Protein AF-A0A1G9I6A5-F1 (afdb_monomer_lite)

Secondary structure (DSSP, 8-state):
-----------HHHHHHHHHHHHHHHHHHHHHHHHHHHHHHHHHHHHHH-SSSHHHHIIIIIIIIHHHHHHHHHHHHHHHHHHHHHH---HHHH-TTS-HHHHHHHHHHHHHHHHHHTT--HHHHHHHHHHHHHHHTTTS---HHHHHHHHHHHHHHHHHHHHHHHHHHHTTTTTT--HHHHHHHHHIIIIIHHHHHHHHGGGS---HHHHHHHHHHS--TTHHHHHHHHHHHH---SS-HHHHHHHHHHHHHHHHHHHHHHHHHHHHHHHHHHHHHHTT---

Structure (mmCIF, N/CA/C/O backbone):
data_AF-A0A1G9I6A5-F1
#
_entry.id   AF-A0A1G9I6A5-F1
#
loop_
_atom_site.group_PDB
_atom_site.id
_atom_site.type_symbol
_atom_site.label_atom_id
_atom_site.label_alt_id
_atom_site.label_comp_id
_atom_site.label_asym_id
_atom_site.label_entity_id
_atom_site.label_seq_id
_atom_site.pdbx_PDB_ins_code
_atom_site.Cartn_x
_atom_site.Cartn_y
_atom_site.Cartn_z
_atom_site.occupancy
_atom_site.B_iso_or_equiv
_atom_site.auth_seq_id
_atom_site.auth_comp_id
_atom_site.auth_asym_id
_atom_site.auth_atom_id
_atom_site.pdbx_PDB_model_num
ATOM 1 N N . MET A 1 1 ? 3.059 25.003 53.135 1.00 42.38 1 MET A N 1
ATOM 2 C CA . MET A 1 1 ? 1.796 25.765 53.260 1.00 42.38 1 MET A CA 1
ATOM 3 C C . MET A 1 1 ? 2.107 27.158 52.716 1.00 42.38 1 MET A C 1
ATOM 5 O O . MET A 1 1 ? 2.806 27.879 53.401 1.00 42.38 1 MET A O 1
ATOM 9 N N . LEU A 1 2 ? 1.854 27.574 51.476 1.00 38.34 2 LEU A N 1
ATOM 10 C CA . LEU A 1 2 ? 1.070 27.134 50.319 1.00 38.34 2 LEU A CA 1
ATOM 11 C C . LEU A 1 2 ? 1.909 27.412 49.051 1.00 38.34 2 LEU A C 1
ATOM 13 O O . LEU A 1 2 ? 2.518 28.474 48.994 1.00 38.34 2 LEU A O 1
ATOM 17 N N . ALA A 1 3 ? 1.928 26.501 48.072 1.00 30.33 3 ALA A N 1
ATOM 18 C CA . ALA A 1 3 ? 2.230 26.764 46.649 1.00 30.33 3 ALA A CA 1
ATOM 19 C C . ALA A 1 3 ? 2.148 25.438 45.868 1.00 30.33 3 ALA A C 1
ATOM 21 O O . ALA A 1 3 ? 3.120 24.955 45.296 1.00 30.33 3 ALA A O 1
ATOM 22 N N . SER A 1 4 ? 0.988 24.796 45.934 1.00 38.47 4 SER A N 1
ATOM 23 C CA . SER A 1 4 ? 0.647 23.606 45.157 1.00 38.47 4 SER A CA 1
ATOM 24 C C . SER A 1 4 ? -0.750 23.848 44.612 1.00 38.47 4 SER A C 1
ATOM 26 O O . SER A 1 4 ? -1.713 23.383 45.201 1.00 38.47 4 SER A O 1
ATOM 28 N N . ASP A 1 5 ? -0.841 24.710 43.604 1.00 42.34 5 ASP A N 1
ATOM 29 C CA . ASP A 1 5 ? -2.031 24.911 42.776 1.00 42.34 5 ASP A CA 1
ATOM 30 C C . ASP A 1 5 ? -1.661 25.873 41.651 1.00 42.34 5 ASP A C 1
ATOM 32 O O . ASP A 1 5 ? -1.857 27.072 41.773 1.00 42.34 5 ASP A O 1
ATOM 36 N N . VAL A 1 6 ? -1.042 25.335 40.600 1.00 32.47 6 VAL A N 1
ATOM 37 C CA . VAL A 1 6 ? -1.345 25.648 39.194 1.00 32.47 6 VAL A CA 1
ATOM 38 C C . VAL A 1 6 ? -0.838 24.437 38.405 1.00 32.47 6 VAL A C 1
ATOM 40 O O . VAL A 1 6 ? 0.190 24.476 37.737 1.00 32.47 6 VAL A O 1
ATOM 43 N N . ASN A 1 7 ? -1.529 23.306 38.556 1.00 30.95 7 ASN A N 1
ATOM 44 C CA . ASN A 1 7 ? -1.518 22.297 37.508 1.00 30.95 7 ASN A CA 1
ATOM 45 C C . ASN A 1 7 ? -2.558 22.803 36.510 1.00 30.95 7 ASN A C 1
ATOM 47 O O . ASN A 1 7 ? -3.759 22.644 36.733 1.00 30.95 7 ASN A O 1
ATOM 51 N N . VAL A 1 8 ? -2.107 23.554 35.499 1.00 37.03 8 VAL A N 1
ATOM 52 C CA . VAL A 1 8 ? -2.957 23.860 34.348 1.00 37.03 8 VAL A CA 1
ATOM 53 C C . VAL A 1 8 ? -3.276 22.500 33.759 1.00 37.03 8 VAL A C 1
ATOM 55 O O . VAL A 1 8 ? -2.398 21.869 33.179 1.00 37.03 8 VAL A O 1
ATOM 58 N N . GLY A 1 9 ? -4.491 22.011 34.002 1.00 34.28 9 GLY A N 1
ATOM 59 C CA . GLY A 1 9 ? -5.001 20.872 33.266 1.00 34.28 9 GLY A CA 1
ATOM 60 C C . GLY A 1 9 ? -4.866 21.223 31.796 1.00 34.28 9 GLY A C 1
ATOM 61 O O . GLY A 1 9 ? -5.514 22.162 31.327 1.00 34.28 9 GLY A O 1
ATOM 62 N N . GLU A 1 10 ? -3.985 20.517 31.092 1.00 42.06 10 GLU A N 1
ATOM 63 C CA . GLU A 1 10 ? -4.117 20.389 29.650 1.00 42.06 10 GLU A CA 1
ATOM 64 C C . GLU A 1 10 ? -5.582 20.008 29.416 1.00 42.06 10 GLU A C 1
ATOM 66 O O . GLU A 1 10 ? -6.093 19.115 30.106 1.00 42.06 10 GLU A O 1
ATOM 71 N N . PRO A 1 11 ? -6.329 20.745 28.578 1.00 39.09 11 PRO A N 1
ATOM 72 C CA . PRO A 1 11 ? -7.721 20.409 28.375 1.00 39.09 11 PRO A CA 1
ATOM 73 C C . PRO A 1 11 ? -7.722 18.982 27.844 1.00 39.09 11 PRO A C 1
ATOM 75 O O . PRO A 1 11 ? -7.117 18.730 26.804 1.00 39.09 11 PRO A O 1
ATOM 78 N N . ALA A 1 12 ? -8.402 18.062 28.527 1.00 48.91 12 ALA A N 1
ATOM 79 C CA . ALA A 1 12 ? -8.656 16.727 27.990 1.00 48.91 12 ALA A CA 1
ATOM 80 C C . ALA A 1 12 ? -9.217 16.824 26.554 1.00 48.91 12 ALA A C 1
ATOM 82 O O . ALA A 1 12 ? -8.981 15.958 25.725 1.00 48.91 12 ALA A O 1
ATOM 83 N N . ASP A 1 13 ? -9.890 17.932 26.231 1.00 50.09 13 ASP A N 1
ATOM 84 C CA . ASP A 1 13 ? -10.388 18.275 24.900 1.00 50.09 13 ASP A CA 1
ATOM 85 C C . ASP A 1 13 ? -9.289 18.485 23.839 1.00 50.09 13 ASP A C 1
ATOM 87 O O . ASP A 1 13 ? -9.521 18.185 22.672 1.00 50.09 13 ASP A O 1
ATOM 91 N N . ALA A 1 14 ? -8.101 18.974 24.209 1.00 45.38 14 ALA A N 1
ATOM 92 C CA . ALA A 1 14 ? -6.982 19.180 23.286 1.00 45.38 14 ALA A CA 1
ATOM 93 C C . ALA A 1 14 ? -6.253 17.863 22.969 1.00 45.38 14 ALA A C 1
ATOM 95 O O . ALA A 1 14 ? -5.990 17.592 21.800 1.00 45.38 14 ALA A O 1
ATOM 96 N N . GLU A 1 15 ? -6.006 17.015 23.976 1.00 48.22 15 GLU A N 1
ATOM 97 C CA . GLU A 1 15 ? -5.479 15.656 23.757 1.00 48.22 15 GLU A CA 1
ATOM 98 C C . GLU A 1 15 ? -6.468 14.802 22.951 1.00 48.22 15 GLU A C 1
ATOM 100 O O . GLU A 1 15 ? -6.078 14.156 21.980 1.00 48.22 15 GLU A O 1
ATOM 105 N N . ASN A 1 16 ? -7.766 14.870 23.275 1.00 50.88 16 ASN A N 1
ATOM 106 C CA . ASN A 1 16 ? -8.809 14.169 22.523 1.00 50.88 16 ASN A CA 1
ATOM 107 C C . ASN A 1 16 ? -8.906 14.654 21.064 1.00 50.88 16 ASN A C 1
ATOM 109 O O . ASN A 1 16 ? -9.125 13.839 20.167 1.00 50.88 16 ASN A O 1
ATOM 113 N N . ALA A 1 17 ? -8.739 15.958 20.811 1.00 48.50 17 ALA A N 1
ATOM 114 C CA . ALA A 1 17 ? -8.746 16.518 19.459 1.00 48.50 17 ALA A CA 1
ATOM 115 C C . ALA A 1 17 ? -7.515 16.084 18.646 1.00 48.50 17 ALA A C 1
ATOM 117 O O . ALA A 1 17 ? -7.652 15.724 17.474 1.00 48.50 17 ALA A O 1
ATOM 118 N N . ASP A 1 18 ? -6.330 16.063 19.258 1.00 52.97 18 ASP A N 1
ATOM 119 C CA . ASP A 1 18 ? -5.103 15.589 18.610 1.00 52.97 18 ASP A CA 1
ATOM 120 C C . ASP A 1 18 ? -5.166 14.083 18.306 1.00 52.97 18 ASP A C 1
ATOM 122 O O . ASP A 1 18 ? -4.771 13.656 17.214 1.00 52.97 18 ASP A O 1
ATOM 126 N N . ASP A 1 19 ? -5.731 13.284 19.214 1.00 56.84 19 ASP A N 1
ATOM 127 C CA . ASP A 1 19 ? -5.985 11.858 18.999 1.00 56.84 19 ASP A CA 1
ATOM 128 C C . ASP A 1 19 ? -7.025 11.618 17.902 1.00 56.84 19 ASP A C 1
ATOM 130 O O . ASP A 1 19 ? -6.872 10.707 17.086 1.00 56.84 19 ASP A O 1
ATOM 134 N N . GLU A 1 20 ? -8.071 12.442 17.820 1.00 56.44 20 GLU A N 1
ATOM 135 C CA . GLU A 1 20 ? -9.085 12.336 16.772 1.00 56.44 20 GLU A CA 1
ATOM 136 C C . GLU A 1 20 ? -8.527 12.699 15.390 1.00 56.44 20 GLU A C 1
ATOM 138 O O . GLU A 1 20 ? -8.794 11.985 14.419 1.00 56.44 20 GLU A O 1
ATOM 143 N N . VAL A 1 21 ? -7.684 13.732 15.296 1.00 47.16 21 VAL A N 1
ATOM 144 C CA . VAL A 1 21 ? -6.987 14.103 14.054 1.00 47.16 21 VAL A CA 1
ATOM 145 C C . VAL A 1 21 ? -5.963 13.038 13.657 1.00 47.16 21 VAL A C 1
ATOM 147 O O . VAL A 1 21 ? -5.936 12.616 12.498 1.00 47.16 21 VAL A O 1
ATOM 150 N N . ARG A 1 22 ? -5.142 12.546 14.594 1.00 56.25 22 ARG A N 1
ATOM 151 C CA . ARG A 1 22 ? -4.164 11.478 14.330 1.00 56.25 22 ARG A CA 1
ATOM 152 C C . ARG A 1 22 ? -4.855 10.182 13.922 1.00 56.25 22 ARG A C 1
ATOM 154 O O . ARG A 1 22 ? -4.394 9.512 12.995 1.00 56.25 22 ARG A O 1
ATOM 161 N N . PHE A 1 23 ? -5.981 9.860 14.553 1.00 58.94 23 PHE A N 1
ATOM 162 C CA . PHE A 1 23 ? -6.823 8.739 14.169 1.00 58.94 23 PHE A CA 1
ATOM 163 C C . PHE A 1 23 ? -7.403 8.946 12.778 1.00 58.94 23 PHE A C 1
ATOM 165 O O . PHE A 1 23 ? -7.316 8.027 11.976 1.00 58.94 23 PHE A O 1
ATOM 172 N N . ALA A 1 24 ? -7.961 10.116 12.460 1.00 54.41 24 ALA A N 1
ATOM 173 C CA . ALA A 1 24 ? -8.520 10.398 11.140 1.00 54.41 24 ALA A CA 1
ATOM 174 C C . ALA A 1 24 ? -7.461 10.258 10.037 1.00 54.41 24 ALA A C 1
ATOM 176 O O . ALA A 1 24 ? -7.721 9.605 9.031 1.00 54.41 24 ALA A O 1
ATOM 177 N N . LEU A 1 25 ? -6.247 10.769 10.262 1.00 52.78 25 LEU A N 1
ATOM 178 C CA . LEU A 1 25 ? -5.129 10.654 9.320 1.00 52.78 25 LEU A CA 1
ATOM 179 C C . LEU A 1 25 ? -4.635 9.208 9.169 1.00 52.78 25 LEU A C 1
ATOM 181 O O . LEU A 1 25 ? -4.470 8.724 8.051 1.00 52.78 25 LEU A O 1
ATOM 185 N N . THR A 1 26 ? -4.443 8.490 10.279 1.00 59.59 26 THR A N 1
ATOM 186 C CA . THR A 1 26 ? -4.046 7.067 10.261 1.00 59.59 26 THR A CA 1
ATOM 187 C C . THR A 1 26 ? -5.137 6.195 9.633 1.00 59.59 26 THR A C 1
ATOM 189 O O . THR A 1 26 ? -4.850 5.239 8.916 1.00 59.59 26 THR A O 1
ATOM 192 N N . SER A 1 27 ? -6.400 6.555 9.856 1.00 59.16 27 SER A N 1
ATOM 193 C CA . SER A 1 27 ? -7.576 5.887 9.302 1.00 59.16 27 SER A CA 1
ATOM 194 C C . SER A 1 27 ? -7.711 6.103 7.802 1.00 59.16 27 SER A C 1
ATOM 196 O O . SER A 1 27 ? -7.978 5.156 7.069 1.00 59.16 27 SER A O 1
ATOM 198 N N . GLU A 1 28 ? -7.504 7.334 7.335 1.00 60.81 28 GLU A N 1
ATOM 199 C CA . GLU A 1 28 ? -7.484 7.669 5.912 1.00 60.81 28 GLU A CA 1
ATOM 200 C C . GLU A 1 28 ? -6.344 6.928 5.205 1.00 60.81 28 GLU A C 1
ATOM 202 O O . GLU A 1 28 ? -6.569 6.325 4.157 1.00 60.81 28 GLU A O 1
ATOM 207 N N . ALA A 1 29 ? -5.154 6.889 5.814 1.00 61.19 29 ALA A N 1
ATOM 208 C CA . ALA A 1 29 ? -4.010 6.150 5.289 1.00 61.19 29 ALA A CA 1
ATOM 209 C C . ALA A 1 29 ? -4.275 4.634 5.219 1.00 61.19 29 ALA A C 1
ATOM 211 O O . ALA A 1 29 ? -4.090 4.030 4.164 1.00 61.19 29 ALA A O 1
ATOM 212 N N . GLY A 1 30 ? -4.776 4.025 6.300 1.00 62.09 30 GLY A N 1
ATOM 213 C CA . GLY A 1 30 ? -5.071 2.590 6.349 1.00 62.09 30 GLY A CA 1
ATOM 214 C C . GLY A 1 30 ? -6.204 2.164 5.408 1.00 62.09 30 GLY A C 1
ATOM 215 O O . GLY A 1 30 ? -6.121 1.115 4.767 1.00 62.09 30 GLY A O 1
ATOM 216 N N . LEU A 1 31 ? -7.247 2.990 5.267 1.00 68.12 31 LEU A N 1
ATOM 217 C CA . LEU A 1 31 ? -8.317 2.754 4.297 1.00 68.12 31 LEU A CA 1
ATOM 218 C C . LEU A 1 31 ? -7.800 2.880 2.859 1.00 68.12 31 LEU A C 1
ATOM 220 O O . LEU A 1 31 ? -8.148 2.059 2.012 1.00 68.12 31 LEU A O 1
ATOM 224 N N . ASN A 1 32 ? -6.961 3.880 2.586 1.00 68.31 32 ASN A N 1
ATOM 225 C CA . ASN A 1 32 ? -6.346 4.071 1.277 1.00 68.31 32 ASN A CA 1
ATOM 226 C C . ASN A 1 32 ? -5.457 2.878 0.882 1.00 68.31 32 ASN A C 1
ATOM 228 O O . ASN A 1 32 ? -5.543 2.411 -0.252 1.00 68.31 32 ASN A O 1
ATOM 232 N N . ASP A 1 33 ? -4.680 2.327 1.818 1.00 69.31 33 ASP A N 1
ATOM 233 C CA . ASP A 1 33 ? -3.888 1.115 1.581 1.00 69.31 33 ASP A CA 1
ATOM 234 C C . ASP A 1 33 ? -4.779 -0.110 1.309 1.00 69.31 33 ASP A C 1
ATOM 236 O O . ASP A 1 33 ? -4.550 -0.855 0.356 1.00 69.31 33 ASP A O 1
ATOM 240 N N . GLY A 1 34 ? -5.869 -0.285 2.065 1.00 67.31 34 GLY A N 1
ATOM 241 C CA . GLY A 1 34 ? -6.842 -1.353 1.805 1.00 67.31 34 GLY A CA 1
ATOM 242 C C . GLY A 1 34 ? -7.527 -1.244 0.434 1.00 67.31 34 GLY A C 1
ATOM 243 O O . GLY A 1 34 ? -7.812 -2.262 -0.197 1.00 67.31 34 GLY A O 1
ATOM 244 N N . LEU A 1 35 ? -7.756 -0.022 -0.053 1.00 73.44 35 LEU A N 1
ATOM 245 C CA . LEU A 1 35 ? -8.375 0.256 -1.354 1.00 73.44 35 LEU A CA 1
ATOM 246 C C . LEU A 1 35 ? -7.390 0.230 -2.533 1.00 73.44 35 LEU A C 1
ATOM 248 O O . LEU A 1 35 ? -7.825 0.293 -3.685 1.00 73.44 35 LEU A O 1
ATOM 252 N N . ALA A 1 36 ? -6.086 0.087 -2.286 1.00 76.06 36 ALA A N 1
ATOM 253 C CA . ALA A 1 36 ? -5.100 -0.108 -3.347 1.00 76.06 36 ALA A CA 1
ATOM 254 C C . ALA A 1 36 ? -5.207 -1.506 -3.985 1.00 76.06 36 ALA A C 1
ATOM 256 O O . ALA A 1 36 ? -4.941 -1.672 -5.176 1.00 76.06 36 ALA A O 1
ATOM 257 N N . PHE A 1 37 ? -5.646 -2.510 -3.221 1.00 75.00 37 PHE A N 1
ATOM 258 C CA . PHE A 1 37 ? -5.726 -3.901 -3.669 1.00 75.00 37 PHE A CA 1
ATOM 259 C C . PHE A 1 37 ? -6.605 -4.144 -4.896 1.00 75.00 37 PHE A C 1
ATOM 261 O O . PHE A 1 37 ? -6.133 -4.837 -5.794 1.00 75.00 37 PHE A O 1
ATOM 268 N N . PRO A 1 38 ? -7.823 -3.582 -5.010 1.00 82.50 38 PRO A N 1
ATOM 269 C CA . PRO A 1 38 ? -8.592 -3.666 -6.245 1.00 82.50 38 PRO A CA 1
ATOM 270 C C . PRO A 1 38 ? -7.784 -3.271 -7.480 1.00 82.50 38 PRO A C 1
ATOM 272 O O . PRO A 1 38 ? -7.875 -3.933 -8.506 1.00 82.50 38 PRO A O 1
ATOM 275 N N . LEU A 1 39 ? -6.944 -2.237 -7.393 1.00 83.44 39 LEU A N 1
ATOM 276 C CA . LEU A 1 39 ? -6.106 -1.808 -8.514 1.00 83.44 39 LEU A CA 1
ATOM 277 C C . LEU A 1 39 ? -4.966 -2.797 -8.793 1.00 83.44 39 LEU A C 1
ATOM 279 O O . LEU A 1 39 ? -4.647 -3.045 -9.953 1.00 83.44 39 LEU A O 1
ATOM 283 N N . VAL A 1 40 ? -4.384 -3.396 -7.751 1.00 83.62 40 VAL A N 1
ATOM 284 C CA . VAL A 1 40 ? -3.381 -4.465 -7.897 1.00 83.62 40 VAL A CA 1
ATOM 285 C C . VAL A 1 40 ? -4.002 -5.695 -8.567 1.00 83.62 40 VAL A C 1
ATOM 287 O O . VAL A 1 40 ? -3.448 -6.197 -9.542 1.00 83.62 40 VAL A O 1
ATOM 290 N N . TYR A 1 41 ? -5.186 -6.130 -8.126 1.00 83.12 41 TYR A N 1
ATOM 291 C CA . TYR A 1 41 ? -5.933 -7.220 -8.761 1.00 83.12 41 TYR A CA 1
ATOM 292 C C . TYR A 1 41 ? -6.354 -6.881 -10.191 1.00 83.12 41 TYR A C 1
ATOM 294 O O . TYR A 1 41 ? -6.300 -7.755 -11.046 1.00 83.12 41 TYR A O 1
ATOM 302 N N . ALA A 1 42 ? -6.690 -5.621 -10.491 1.00 83.94 42 ALA A N 1
ATOM 303 C CA . ALA A 1 42 ? -6.932 -5.190 -11.867 1.00 83.94 42 ALA A CA 1
ATOM 304 C C . ALA A 1 42 ? -5.682 -5.389 -12.734 1.00 83.94 42 ALA A C 1
ATOM 306 O O . ALA A 1 42 ? -5.775 -5.915 -13.838 1.00 83.94 42 ALA A O 1
ATOM 307 N N . ALA A 1 43 ? -4.507 -4.993 -12.234 1.00 83.12 43 ALA A N 1
ATOM 308 C CA . ALA A 1 43 ? -3.248 -5.156 -12.955 1.00 83.12 43 ALA A CA 1
ATOM 309 C C . ALA A 1 43 ? -2.910 -6.637 -13.187 1.00 83.12 43 ALA A C 1
ATOM 311 O O . ALA A 1 43 ? -2.535 -7.003 -14.300 1.00 83.12 43 ALA A O 1
ATOM 312 N N . ILE A 1 44 ? -3.098 -7.486 -12.171 1.00 83.62 44 ILE A N 1
ATOM 313 C CA . ILE A 1 44 ? -2.952 -8.947 -12.277 1.00 83.62 44 ILE A CA 1
ATOM 314 C C . ILE A 1 44 ? -3.934 -9.501 -13.318 1.00 83.62 44 ILE A C 1
ATOM 316 O O . ILE A 1 44 ? -3.533 -10.221 -14.227 1.00 83.62 44 ILE A O 1
ATOM 320 N N . ALA A 1 45 ? -5.211 -9.123 -13.240 1.00 82.69 45 ALA A N 1
ATOM 321 C CA . ALA A 1 45 ? -6.244 -9.596 -14.154 1.00 82.69 45 ALA A CA 1
ATOM 322 C C . ALA A 1 45 ? -5.960 -9.184 -15.606 1.00 82.69 45 ALA A C 1
ATOM 324 O O . ALA A 1 45 ? -6.148 -9.985 -16.518 1.00 82.69 45 ALA A O 1
ATOM 325 N N . VAL A 1 46 ? -5.452 -7.969 -15.834 1.00 85.25 46 VAL A N 1
ATOM 326 C CA . VAL A 1 46 ? -5.002 -7.514 -17.159 1.00 85.25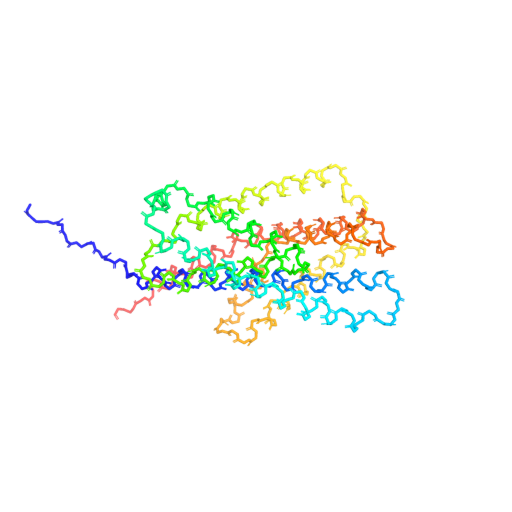 46 VAL A CA 1
ATOM 327 C C . VAL A 1 46 ? -3.814 -8.337 -17.653 1.00 85.25 46 VAL A C 1
ATOM 329 O O . VAL A 1 46 ? -3.816 -8.753 -18.812 1.00 85.25 46 VAL A O 1
ATOM 332 N N . ALA A 1 47 ? -2.825 -8.586 -16.790 1.00 82.50 47 ALA A N 1
ATOM 333 C CA . ALA A 1 47 ? -1.638 -9.364 -17.134 1.00 82.50 47 ALA A CA 1
ATOM 334 C C . ALA A 1 47 ? -1.986 -10.813 -17.511 1.00 82.50 47 ALA A C 1
ATOM 336 O O . ALA A 1 47 ? -1.449 -11.340 -18.482 1.00 82.50 47 ALA A O 1
ATOM 337 N N . VAL A 1 48 ? -2.932 -11.427 -16.795 1.00 79.56 48 VAL A N 1
ATOM 338 C CA . VAL A 1 48 ? -3.362 -12.814 -17.023 1.00 79.56 48 VAL A CA 1
ATOM 339 C C . VAL A 1 48 ? -4.331 -12.936 -18.202 1.00 79.56 48 VAL A C 1
ATOM 341 O O . VAL A 1 48 ? -4.188 -13.838 -19.025 1.00 79.56 48 VAL A O 1
ATOM 344 N N . ALA A 1 49 ? -5.333 -12.057 -18.302 1.00 74.31 49 ALA A N 1
ATOM 345 C CA . ALA A 1 49 ? -6.415 -12.210 -19.276 1.00 74.31 49 ALA A CA 1
ATOM 346 C C . ALA A 1 49 ? -6.058 -11.703 -20.683 1.00 74.31 49 ALA A C 1
ATOM 348 O O . ALA A 1 49 ? -6.673 -12.145 -21.653 1.00 74.31 49 ALA A O 1
ATOM 349 N N . GLY A 1 50 ? -5.126 -10.749 -20.815 1.00 62.97 50 GLY A N 1
ATOM 350 C CA . GLY A 1 50 ? -4.644 -10.237 -22.108 1.00 62.97 50 GLY A CA 1
ATOM 351 C C . GLY A 1 50 ? -5.711 -9.649 -23.058 1.00 62.97 50 GLY A C 1
ATOM 352 O O . GLY A 1 50 ? -5.406 -9.409 -24.226 1.00 62.97 50 GLY A O 1
ATOM 353 N N . GLY A 1 51 ? -6.956 -9.425 -22.605 1.00 67.38 51 GLY A N 1
ATOM 354 C CA . GLY A 1 51 ? -8.114 -9.113 -23.461 1.00 67.38 51 GLY A CA 1
ATOM 355 C C . GLY A 1 51 ? -9.289 -8.424 -22.747 1.00 67.38 51 GLY A C 1
ATOM 356 O O . GLY A 1 51 ? -9.126 -7.841 -21.678 1.00 67.38 51 GLY A O 1
ATOM 357 N N . THR A 1 52 ? -10.491 -8.459 -23.342 1.00 65.81 52 THR A N 1
ATOM 358 C CA . THR A 1 52 ? -11.727 -7.887 -22.757 1.00 65.81 52 THR A CA 1
ATOM 359 C C . THR A 1 52 ? -12.589 -9.000 -22.154 1.00 65.81 52 THR A C 1
ATOM 361 O O . THR A 1 52 ? -12.855 -9.999 -22.811 1.00 65.81 52 THR A O 1
ATOM 364 N N . GLY A 1 53 ? -12.975 -8.858 -20.882 1.00 72.69 53 GLY A N 1
ATOM 365 C CA . GLY A 1 53 ? -13.730 -9.879 -20.133 1.00 72.69 53 GLY A CA 1
ATOM 366 C C . GLY A 1 53 ? -13.449 -9.879 -18.628 1.00 72.69 53 GLY A C 1
ATOM 367 O O . GLY A 1 53 ? -14.335 -10.190 -17.841 1.00 72.69 53 GLY A O 1
ATOM 368 N N . TRP A 1 54 ? -12.264 -9.415 -18.221 1.00 81.88 54 TRP A N 1
ATOM 369 C CA . TRP A 1 54 ? -11.860 -9.324 -16.812 1.00 81.88 54 TRP A CA 1
ATOM 370 C C . TRP A 1 54 ? -12.600 -8.230 -16.030 1.00 81.88 54 TRP A C 1
ATOM 372 O O . TRP A 1 54 ? -12.801 -8.370 -14.833 1.00 81.88 54 TRP A O 1
ATOM 382 N N . LEU A 1 55 ? -13.037 -7.148 -16.691 1.00 83.00 55 LEU A N 1
ATOM 383 C CA . LEU A 1 55 ? -13.626 -5.975 -16.025 1.00 83.00 55 LEU A CA 1
ATOM 384 C C . LEU A 1 55 ? -14.874 -6.302 -15.194 1.00 83.00 55 LEU A C 1
ATOM 386 O O . LEU A 1 55 ? -15.063 -5.724 -14.127 1.00 83.00 55 LEU A O 1
ATOM 390 N N . GLY A 1 56 ? -15.734 -7.197 -15.690 1.00 83.62 56 GLY A N 1
ATOM 391 C CA . GLY A 1 56 ? -16.971 -7.569 -15.001 1.00 83.62 56 GLY A CA 1
ATOM 392 C C . GLY A 1 56 ? -16.700 -8.397 -13.748 1.00 83.62 56 GLY A C 1
ATOM 393 O O . GLY A 1 56 ? -17.220 -8.084 -12.680 1.00 83.62 56 GLY A O 1
ATOM 394 N N . GLU A 1 57 ? -15.847 -9.413 -13.875 1.00 83.62 57 GLU A N 1
ATOM 395 C CA . GLU A 1 57 ? -15.417 -10.252 -12.755 1.00 83.62 57 GLU A CA 1
ATOM 396 C C . GLU A 1 57 ? -14.634 -9.438 -11.726 1.00 83.62 57 GLU A C 1
ATOM 398 O O . GLU A 1 57 ? -14.958 -9.483 -10.546 1.00 83.62 57 GLU A O 1
ATOM 403 N N . TRP A 1 58 ? -13.709 -8.593 -12.174 1.00 86.00 58 TRP A N 1
ATOM 404 C CA . TRP A 1 58 ? -12.976 -7.670 -11.317 1.00 86.00 58 TRP A CA 1
ATOM 405 C C . TRP A 1 58 ? -13.909 -6.736 -10.530 1.00 86.00 58 TRP A C 1
ATOM 407 O O . TRP A 1 58 ? -13.779 -6.586 -9.317 1.00 86.00 58 TRP A O 1
ATOM 417 N N . ALA A 1 59 ? -14.898 -6.128 -11.190 1.00 86.44 59 ALA A N 1
ATOM 418 C CA . ALA A 1 59 ? -15.830 -5.223 -10.520 1.00 86.44 59 ALA A CA 1
ATOM 419 C C . ALA A 1 59 ? -16.743 -5.950 -9.511 1.00 86.44 59 ALA A C 1
ATOM 421 O O . ALA A 1 59 ? -17.051 -5.415 -8.446 1.00 86.44 59 ALA A O 1
ATOM 422 N N . LEU A 1 60 ? -17.194 -7.165 -9.825 1.00 88.25 60 LEU A N 1
ATOM 423 C CA . LEU A 1 60 ? -18.092 -7.934 -8.956 1.00 88.25 60 LEU A CA 1
ATOM 424 C C . LEU A 1 60 ? -17.351 -8.634 -7.815 1.00 88.25 60 LEU A C 1
ATOM 426 O O . LEU A 1 60 ? -17.800 -8.597 -6.670 1.00 88.25 60 LEU A O 1
ATOM 430 N N . VAL A 1 61 ? -16.234 -9.282 -8.120 1.00 85.44 61 VAL A N 1
ATOM 431 C CA . VAL A 1 61 ? -15.467 -10.080 -7.168 1.00 85.44 61 VAL A CA 1
ATOM 432 C C . VAL A 1 61 ? -14.504 -9.175 -6.417 1.00 85.44 61 VAL A C 1
ATOM 434 O O . VAL A 1 61 ? -14.683 -8.956 -5.220 1.00 85.44 61 VAL A O 1
ATOM 437 N N . ASP A 1 62 ? -13.520 -8.600 -7.105 1.00 84.38 62 ASP A N 1
ATOM 438 C CA . ASP A 1 62 ? -12.437 -7.873 -6.444 1.00 84.38 62 ASP A CA 1
ATOM 439 C C . ASP A 1 62 ? -12.910 -6.551 -5.836 1.00 84.38 62 ASP A C 1
ATOM 441 O O . ASP A 1 62 ? -12.570 -6.240 -4.700 1.00 84.38 62 ASP A O 1
ATOM 445 N N . VAL A 1 63 ? -13.763 -5.792 -6.526 1.00 85.56 63 VAL A N 1
ATOM 446 C CA . VAL A 1 63 ? -14.267 -4.522 -5.984 1.00 85.56 63 VAL A CA 1
ATOM 447 C C . VAL A 1 63 ? -15.442 -4.746 -5.036 1.00 85.56 63 VAL A C 1
ATOM 449 O O . VAL A 1 63 ? -15.382 -4.316 -3.890 1.00 85.56 63 VAL A O 1
ATOM 452 N N . LEU A 1 64 ? -16.530 -5.384 -5.475 1.00 89.19 64 LEU A N 1
ATOM 453 C CA . LEU A 1 64 ? -17.745 -5.446 -4.658 1.00 89.19 64 LEU A CA 1
ATOM 454 C C . LEU A 1 64 ? -17.654 -6.504 -3.550 1.00 89.19 64 LEU A C 1
ATOM 456 O O . LEU A 1 64 ? -17.804 -6.167 -2.373 1.00 89.19 64 LEU A O 1
ATOM 460 N N . TYR A 1 65 ? -17.413 -7.770 -3.899 1.00 92.00 65 TYR A N 1
ATOM 461 C CA . TYR A 1 65 ? -17.429 -8.867 -2.930 1.00 92.00 65 TYR A CA 1
ATOM 462 C C . TYR A 1 65 ? -16.316 -8.737 -1.890 1.00 92.00 65 TYR A C 1
ATOM 464 O O . TYR A 1 65 ? -16.613 -8.759 -0.698 1.00 92.00 65 TYR A O 1
ATOM 472 N N . ARG A 1 66 ? -15.051 -8.556 -2.296 1.00 89.75 66 ARG A N 1
ATOM 473 C CA . ARG A 1 66 ? -13.930 -8.541 -1.337 1.00 89.75 66 ARG A CA 1
ATOM 474 C C . ARG A 1 66 ? -13.982 -7.353 -0.377 1.00 89.75 66 ARG A C 1
ATOM 476 O O . ARG A 1 66 ? -13.643 -7.511 0.801 1.00 89.75 66 ARG A O 1
ATOM 483 N N . VAL A 1 67 ? -14.445 -6.188 -0.843 1.00 88.62 67 VAL A N 1
ATOM 484 C CA . VAL A 1 67 ? -14.683 -5.012 0.013 1.00 88.62 67 VAL A CA 1
ATOM 485 C C . VAL A 1 67 ? -15.842 -5.271 0.971 1.00 88.62 67 VAL A C 1
ATOM 487 O O . VAL A 1 67 ? -15.702 -5.032 2.171 1.00 88.62 67 VAL A O 1
ATOM 490 N N . ALA A 1 68 ? -16.969 -5.796 0.477 1.00 91.00 68 ALA A N 1
ATOM 491 C CA . ALA A 1 68 ? -18.122 -6.120 1.316 1.00 91.00 68 ALA A CA 1
ATOM 492 C C . ALA A 1 68 ? -17.784 -7.185 2.372 1.00 91.00 68 ALA A C 1
ATOM 494 O O . ALA A 1 68 ? -18.143 -7.023 3.537 1.00 91.00 68 ALA A O 1
ATOM 495 N N . ALA A 1 69 ? -17.047 -8.231 1.995 1.00 92.12 69 ALA A N 1
ATOM 496 C CA . ALA A 1 69 ? -16.555 -9.259 2.903 1.00 92.12 69 ALA A CA 1
ATOM 497 C C . ALA A 1 69 ? -15.654 -8.651 3.985 1.00 92.12 69 ALA A C 1
ATOM 499 O O . ALA A 1 69 ? -15.890 -8.882 5.168 1.00 92.12 69 ALA A O 1
ATOM 500 N N . GLY A 1 70 ? -14.697 -7.792 3.608 1.00 89.81 70 GLY A N 1
ATOM 501 C CA . GLY A 1 70 ? -13.847 -7.076 4.562 1.00 89.81 70 GLY A CA 1
ATOM 502 C C . GLY A 1 70 ? -14.641 -6.216 5.551 1.00 89.81 70 GLY A C 1
ATOM 503 O O . GLY A 1 70 ? -14.417 -6.288 6.759 1.00 89.81 70 GLY A O 1
ATOM 504 N N . LEU A 1 71 ? -15.628 -5.458 5.064 1.00 90.88 71 LEU A N 1
ATOM 505 C CA . LEU A 1 71 ? -16.524 -4.651 5.902 1.00 90.88 71 LEU A CA 1
ATOM 506 C C . LEU A 1 71 ? -17.324 -5.512 6.886 1.00 90.88 71 LEU A C 1
ATOM 508 O O . LEU A 1 71 ? -17.359 -5.221 8.082 1.00 90.88 71 LEU A O 1
ATOM 512 N N . ILE A 1 72 ? -17.971 -6.572 6.397 1.00 94.06 72 ILE A N 1
ATOM 513 C CA . ILE A 1 72 ? -18.823 -7.442 7.215 1.00 94.06 72 ILE A CA 1
ATOM 514 C C . ILE A 1 72 ? -17.978 -8.180 8.257 1.00 94.06 72 ILE A C 1
ATOM 516 O O . ILE A 1 72 ? -18.308 -8.136 9.443 1.00 94.06 72 ILE A O 1
ATOM 520 N N . CYS A 1 73 ? -16.871 -8.805 7.848 1.00 93.38 73 CYS A N 1
ATOM 521 C CA . CYS A 1 73 ? -15.961 -9.503 8.753 1.00 93.38 73 CYS A CA 1
ATOM 522 C C . CYS A 1 73 ? -15.388 -8.551 9.805 1.00 93.38 73 CYS A C 1
ATOM 524 O O . CYS A 1 73 ? -15.462 -8.856 10.994 1.00 93.38 73 CYS A O 1
ATOM 526 N N . GLY A 1 74 ? -14.915 -7.367 9.405 1.00 89.69 74 GLY A N 1
ATOM 527 C CA . GLY A 1 74 ? -14.397 -6.369 10.338 1.00 89.69 74 GLY A CA 1
ATOM 528 C C . GLY A 1 74 ? -15.438 -5.896 11.359 1.00 89.69 74 GLY A C 1
ATOM 529 O O . GLY A 1 74 ? -15.141 -5.786 12.547 1.00 89.69 74 GLY A O 1
ATOM 530 N N . LEU A 1 75 ? -16.690 -5.684 10.938 1.00 91.44 75 LEU A N 1
ATOM 531 C CA . LEU A 1 75 ? -17.783 -5.321 11.850 1.00 91.44 75 LEU A CA 1
ATOM 532 C C . LEU A 1 75 ? -18.105 -6.445 12.842 1.00 91.44 75 LEU A C 1
ATOM 534 O O . LEU A 1 75 ? -18.364 -6.178 14.017 1.00 91.44 75 LEU A O 1
ATOM 538 N N . LEU A 1 76 ? -18.138 -7.696 12.379 1.00 93.56 76 LEU A N 1
ATOM 539 C CA . LEU A 1 76 ? -18.436 -8.854 13.224 1.00 93.56 76 LEU A CA 1
ATOM 540 C C . LEU A 1 76 ? -17.321 -9.095 14.244 1.00 93.56 76 LEU A C 1
ATOM 542 O O . LEU A 1 76 ? -17.603 -9.224 15.436 1.00 93.56 76 LEU A O 1
ATOM 546 N N . ILE A 1 77 ? -16.069 -9.093 13.787 1.00 89.94 77 ILE A N 1
ATOM 547 C CA . ILE A 1 77 ? -14.886 -9.313 14.622 1.00 89.94 77 ILE A CA 1
ATOM 548 C C . ILE A 1 77 ? -14.717 -8.157 15.608 1.00 89.94 77 ILE A C 1
ATOM 550 O O . ILE A 1 77 ? -14.573 -8.401 16.802 1.00 89.94 77 ILE A O 1
ATOM 554 N N . GLY A 1 78 ? -14.845 -6.907 15.159 1.00 86.56 78 GLY A N 1
ATOM 555 C CA . GLY A 1 78 ? -14.790 -5.735 16.033 1.00 86.56 78 GLY A CA 1
ATOM 556 C C . GLY A 1 78 ? -15.877 -5.727 17.107 1.00 86.56 78 GLY A C 1
ATOM 557 O O . GLY A 1 78 ? -15.591 -5.422 18.263 1.00 86.56 78 GLY A O 1
ATOM 558 N N . ARG A 1 79 ? -17.114 -6.129 16.779 1.00 86.88 79 ARG A N 1
ATOM 559 C CA . ARG A 1 79 ? -18.183 -6.281 17.785 1.00 86.88 79 ARG A CA 1
ATOM 560 C C . ARG A 1 79 ? -17.906 -7.419 18.760 1.00 86.88 79 ARG A C 1
ATOM 562 O O . ARG A 1 79 ? -18.194 -7.270 19.945 1.00 86.88 79 ARG A O 1
ATOM 569 N N . LEU A 1 80 ? -17.392 -8.549 18.275 1.00 86.88 80 LEU A N 1
ATOM 570 C CA . LEU A 1 80 ? -17.049 -9.697 19.111 1.00 86.88 80 LEU A CA 1
ATOM 571 C C . LEU A 1 80 ? -15.929 -9.337 20.089 1.00 86.88 80 LEU A C 1
ATOM 573 O O . LEU A 1 80 ? -16.101 -9.506 21.292 1.00 86.88 80 LEU A O 1
ATOM 577 N N . LEU A 1 81 ? -14.824 -8.788 19.585 1.00 82.56 81 LEU A N 1
ATOM 578 C CA . LEU A 1 81 ? -13.681 -8.368 20.391 1.00 82.56 81 LEU A CA 1
ATOM 579 C C . LEU A 1 81 ? -14.054 -7.237 21.350 1.00 82.56 81 LEU A C 1
ATOM 581 O O . LEU A 1 81 ? -13.742 -7.331 22.531 1.00 82.56 81 LEU A O 1
ATOM 585 N N . GLY A 1 82 ? -14.812 -6.235 20.894 1.00 76.75 82 GLY A N 1
ATOM 586 C CA . GLY A 1 82 ? -15.337 -5.184 21.766 1.00 76.75 82 GLY A CA 1
ATOM 587 C C . GLY A 1 82 ? -16.180 -5.754 22.913 1.00 76.75 82 GLY A C 1
ATOM 588 O O . GLY A 1 82 ? -15.967 -5.415 24.072 1.00 76.75 82 GLY A O 1
ATOM 589 N N . ARG A 1 83 ? -17.090 -6.699 22.643 1.00 77.12 83 ARG A N 1
ATOM 590 C CA . ARG A 1 83 ? -17.839 -7.373 23.719 1.00 77.12 83 ARG A CA 1
ATOM 591 C C . ARG A 1 83 ? -16.927 -8.171 24.650 1.00 77.12 83 ARG A C 1
ATOM 593 O O . ARG A 1 83 ? -17.102 -8.095 25.859 1.00 77.12 83 ARG A O 1
ATOM 600 N N . LEU A 1 84 ? -15.968 -8.924 24.117 1.00 75.12 84 LEU A N 1
ATOM 601 C CA . LEU A 1 84 ? -15.061 -9.741 24.928 1.00 75.12 84 LEU A CA 1
ATOM 602 C C . LEU A 1 84 ? -14.178 -8.890 25.848 1.00 75.12 84 LEU A C 1
ATOM 604 O O . LEU A 1 84 ? -14.002 -9.269 27.005 1.00 75.12 84 LEU A O 1
ATOM 608 N N . PHE A 1 85 ? -13.682 -7.750 25.360 1.00 69.69 85 PHE A N 1
ATOM 609 C CA . PHE A 1 85 ? -12.848 -6.827 26.130 1.00 69.69 85 PHE A CA 1
ATOM 610 C C . PHE A 1 85 ? -13.647 -6.033 27.170 1.00 69.69 85 PHE A C 1
ATOM 612 O O . PHE A 1 85 ? -13.165 -5.859 28.284 1.00 69.69 85 PHE A O 1
ATOM 619 N N . PHE A 1 86 ? -14.877 -5.608 26.856 1.00 64.69 86 PHE A N 1
ATOM 620 C CA . PHE A 1 86 ? -15.639 -4.705 27.730 1.00 64.69 86 PHE A CA 1
ATOM 621 C C . PHE A 1 86 ? -16.738 -5.373 28.579 1.00 64.69 86 PHE A C 1
ATOM 623 O O . PHE A 1 86 ? -17.239 -4.738 29.500 1.00 64.69 86 PHE A O 1
ATOM 630 N N . HIS A 1 87 ? -17.154 -6.615 28.298 1.00 61.62 87 HIS A N 1
ATOM 631 C CA . HIS A 1 87 ? -18.215 -7.315 29.056 1.00 61.62 87 HIS A CA 1
ATOM 632 C C . HIS A 1 87 ? -17.743 -8.575 29.808 1.00 61.62 87 HIS A C 1
ATOM 634 O O . HIS A 1 87 ? -18.554 -9.209 30.485 1.00 61.62 87 HIS A O 1
ATOM 640 N N . SER A 1 88 ? -16.465 -8.964 29.730 1.00 45.03 88 SER A N 1
ATOM 641 C CA . SER A 1 88 ? -15.971 -10.131 30.480 1.00 45.03 88 SER A CA 1
ATOM 642 C C . SER A 1 88 ? -15.589 -9.777 31.929 1.00 45.03 88 SER A C 1
ATOM 644 O O . SER A 1 88 ? -14.787 -8.868 32.131 1.00 45.03 88 SER A O 1
ATOM 646 N N . PRO A 1 89 ? -16.050 -10.538 32.946 1.00 44.94 89 PRO A N 1
ATOM 647 C CA . PRO A 1 89 ? -15.680 -10.338 34.355 1.00 44.94 89 PRO A CA 1
ATOM 648 C C . PRO A 1 89 ? -14.250 -10.793 34.703 1.00 44.94 89 PRO A C 1
ATOM 650 O O . PRO A 1 89 ? -13.836 -10.727 35.858 1.00 44.94 89 PRO A O 1
ATOM 653 N N . ALA A 1 90 ? -13.497 -11.301 33.728 1.00 46.31 90 ALA A N 1
ATOM 654 C CA . ALA A 1 90 ? -12.177 -11.875 33.933 1.00 46.31 90 ALA A CA 1
ATOM 655 C C . ALA A 1 90 ? -11.131 -10.773 34.166 1.00 46.31 90 ALA A C 1
ATOM 657 O O . ALA A 1 90 ? -10.730 -10.058 33.251 1.00 46.31 90 ALA A O 1
ATOM 658 N N . GLU A 1 91 ? -10.632 -10.688 35.395 1.00 46.75 91 GLU A N 1
ATOM 659 C CA . GLU A 1 91 ? -9.554 -9.788 35.820 1.00 46.75 91 GLU A CA 1
ATOM 660 C C . GLU A 1 91 ? -8.278 -9.950 34.964 1.00 46.75 91 GLU A C 1
ATOM 662 O O . GLU A 1 91 ? -7.562 -8.988 34.727 1.00 46.75 91 GLU A O 1
ATOM 667 N N . VAL A 1 92 ? -8.064 -11.127 34.360 1.00 48.81 92 VAL A N 1
ATOM 668 C CA . VAL A 1 92 ? -6.998 -11.412 33.373 1.00 48.81 92 VAL A CA 1
ATOM 669 C C . VAL A 1 92 ? -7.142 -10.676 32.030 1.00 48.81 92 VAL A C 1
ATOM 671 O O . VAL A 1 92 ? -6.136 -10.488 31.352 1.00 48.81 92 VAL A O 1
ATOM 674 N N . LEU A 1 93 ? -8.350 -10.238 31.654 1.00 47.78 93 LEU A N 1
ATOM 675 C CA . LEU A 1 93 ? -8.597 -9.335 30.516 1.00 47.78 93 LEU A CA 1
ATOM 676 C C . LEU A 1 93 ? -8.573 -7.855 30.942 1.00 47.78 93 LEU A C 1
ATOM 678 O O . LEU A 1 93 ? -8.332 -6.996 30.104 1.00 47.78 93 LEU A O 1
ATOM 682 N N . ARG A 1 94 ? -8.766 -7.562 32.240 1.00 47.06 94 ARG A N 1
ATOM 683 C CA . ARG A 1 94 ? -8.563 -6.228 32.845 1.00 47.06 94 ARG A CA 1
ATOM 684 C C . ARG A 1 94 ? -7.107 -5.938 33.224 1.00 47.06 94 ARG A C 1
ATOM 686 O O . ARG A 1 94 ? -6.768 -4.775 33.380 1.00 47.06 94 ARG A O 1
ATOM 693 N N . LEU A 1 95 ? -6.226 -6.947 33.273 1.00 43.09 95 LEU A N 1
ATOM 694 C CA . LEU A 1 95 ? -4.756 -6.802 33.372 1.00 43.09 95 LEU A CA 1
ATOM 695 C C . LEU A 1 95 ? -4.112 -6.146 32.129 1.00 43.09 95 LEU A C 1
ATOM 697 O O . LEU A 1 95 ? -2.889 -6.147 31.955 1.00 43.09 95 LEU A O 1
ATOM 701 N N . ALA A 1 96 ? -4.948 -5.555 31.286 1.00 44.53 96 ALA A N 1
ATOM 702 C CA . ALA A 1 96 ? -4.636 -4.684 30.181 1.00 44.53 96 ALA A CA 1
ATOM 703 C C . ALA A 1 96 ? -4.157 -3.282 30.636 1.00 44.53 96 ALA A C 1
ATOM 705 O O . ALA A 1 96 ? -4.480 -2.259 30.056 1.00 44.53 96 ALA A O 1
ATOM 706 N N . GLU A 1 97 ? -3.405 -3.224 31.733 1.00 48.66 97 GLU A N 1
ATOM 707 C CA . GLU A 1 97 ? -2.585 -2.054 32.068 1.00 48.66 97 GLU A CA 1
ATOM 708 C C . GLU A 1 97 ? -1.110 -2.308 31.697 1.00 48.66 97 GLU A C 1
ATOM 710 O O . GLU A 1 97 ? -0.258 -1.433 31.850 1.00 48.66 97 GLU A O 1
ATOM 715 N N . ARG A 1 98 ? -0.764 -3.523 31.225 1.00 47.59 98 ARG A N 1
ATOM 716 C CA . ARG A 1 98 ? 0.632 -3.919 30.946 1.00 47.59 98 ARG A CA 1
ATOM 717 C C . ARG A 1 98 ? 0.862 -4.862 29.754 1.00 47.59 98 ARG A C 1
ATOM 719 O O . ARG A 1 98 ? 2.021 -5.200 29.510 1.00 47.59 98 ARG A O 1
ATOM 726 N N . ARG A 1 99 ? -0.165 -5.329 29.021 1.00 48.41 99 ARG A N 1
ATOM 727 C CA . ARG A 1 99 ? -0.017 -6.336 27.929 1.00 48.41 99 ARG A CA 1
ATOM 728 C C . ARG A 1 99 ? -0.748 -5.983 26.620 1.00 48.41 99 ARG A C 1
ATOM 730 O O . ARG A 1 99 ? -1.022 -6.859 25.800 1.00 48.41 99 ARG A O 1
ATOM 737 N N . ASP A 1 100 ? -0.999 -4.704 26.386 1.00 64.12 100 ASP A N 1
ATOM 738 C CA . ASP A 1 100 ? -2.044 -4.251 25.451 1.00 64.12 100 ASP A CA 1
ATOM 739 C C . ASP A 1 100 ? -1.621 -4.330 23.979 1.00 64.12 100 ASP A C 1
ATOM 741 O O . ASP A 1 100 ? -2.441 -4.589 23.097 1.00 64.12 100 ASP A O 1
ATOM 745 N N . GLY A 1 101 ? -0.319 -4.206 23.706 1.00 63.75 101 GLY A N 1
ATOM 746 C CA . GLY A 1 101 ? 0.228 -4.283 22.349 1.00 63.75 101 GLY A CA 1
ATOM 747 C C . GLY A 1 101 ? 0.040 -5.651 21.682 1.00 63.75 101 GLY A C 1
ATOM 748 O O . GLY A 1 101 ? -0.332 -5.734 20.512 1.00 63.75 101 GLY A O 1
ATOM 749 N N . PHE A 1 102 ? 0.223 -6.742 22.435 1.00 71.50 102 PHE A N 1
ATOM 750 C CA . PHE A 1 102 ? 0.033 -8.101 21.912 1.00 71.50 102 PHE A CA 1
ATOM 751 C C . PHE A 1 102 ? -1.433 -8.414 21.627 1.00 71.50 102 PHE A C 1
ATOM 753 O O . PHE A 1 102 ? -1.725 -9.111 20.658 1.00 71.50 102 PHE A O 1
ATOM 760 N N . VAL A 1 103 ? -2.353 -7.893 22.443 1.00 72.88 103 VAL A N 1
ATOM 761 C CA . VAL A 1 103 ? -3.794 -8.101 22.257 1.00 72.88 103 VAL A CA 1
ATOM 762 C C . VAL A 1 103 ? -4.256 -7.470 20.953 1.00 72.88 103 VAL A C 1
ATOM 764 O O . VAL A 1 103 ? -4.989 -8.098 20.193 1.00 72.88 103 VAL A O 1
ATOM 767 N N . ALA A 1 104 ? -3.792 -6.266 20.644 1.00 73.56 104 ALA A N 1
ATOM 768 C CA . ALA A 1 104 ? -4.174 -5.628 19.399 1.00 73.56 104 ALA A CA 1
ATOM 769 C C . ALA A 1 104 ? -3.454 -6.182 18.175 1.00 73.56 104 ALA A C 1
ATOM 771 O O . ALA A 1 104 ? -4.053 -6.239 17.103 1.00 73.56 104 ALA A O 1
ATOM 772 N N . LEU A 1 105 ? -2.207 -6.641 18.317 1.00 79.50 105 LEU A N 1
ATOM 773 C CA . LEU A 1 105 ? -1.556 -7.400 17.255 1.00 79.50 105 LEU A CA 1
ATOM 774 C C . LEU A 1 105 ? -2.335 -8.693 16.977 1.00 79.50 105 LEU A C 1
ATOM 776 O O . LEU A 1 105 ? -2.622 -8.995 15.825 1.00 79.50 105 LEU A O 1
ATOM 780 N N . ALA A 1 106 ? -2.750 -9.418 18.019 1.00 83.12 106 ALA A N 1
ATOM 781 C CA . ALA A 1 106 ? -3.581 -10.610 17.883 1.00 83.12 106 ALA A CA 1
ATOM 782 C C . ALA A 1 106 ? -4.949 -10.288 17.264 1.00 83.12 106 ALA A C 1
ATOM 784 O O . ALA A 1 106 ? -5.388 -11.004 16.372 1.00 83.12 106 ALA A O 1
ATOM 785 N N . ALA A 1 107 ? -5.597 -9.194 17.674 1.00 83.38 107 ALA A N 1
ATOM 786 C CA . ALA A 1 107 ? -6.845 -8.720 17.078 1.00 83.38 107 ALA A CA 1
ATOM 787 C C . ALA A 1 107 ? -6.674 -8.372 15.593 1.00 83.38 107 ALA A C 1
ATOM 789 O O . ALA A 1 107 ? -7.511 -8.746 14.776 1.00 83.38 107 ALA A O 1
ATOM 790 N N . THR A 1 108 ? -5.570 -7.710 15.243 1.00 84.94 108 THR A N 1
ATOM 791 C CA . THR A 1 108 ? -5.208 -7.363 13.865 1.00 84.94 108 THR A CA 1
ATOM 792 C C . THR A 1 108 ? -4.992 -8.620 13.029 1.00 84.94 108 THR A C 1
ATOM 794 O O . THR A 1 108 ? -5.621 -8.778 11.988 1.00 84.94 108 THR A O 1
ATOM 797 N N . LEU A 1 109 ? -4.164 -9.554 13.504 1.00 89.19 109 LEU A N 1
ATOM 798 C CA . LEU A 1 109 ? -3.883 -10.812 12.810 1.00 89.19 109 LEU A CA 1
ATOM 799 C C . LEU A 1 109 ? -5.129 -11.695 12.686 1.00 89.19 109 LEU A C 1
ATOM 801 O O . LEU A 1 109 ? -5.335 -12.311 11.646 1.00 89.19 109 LEU A O 1
ATOM 805 N N . LEU A 1 110 ? -5.982 -11.735 13.712 1.00 90.50 110 LEU A N 1
ATOM 806 C CA . LEU A 1 110 ? -7.242 -12.475 13.684 1.00 90.50 110 LEU A CA 1
ATOM 807 C C . LEU A 1 110 ? -8.222 -11.855 12.687 1.00 90.50 110 LEU A C 1
ATOM 809 O O . LEU A 1 110 ? -8.794 -12.577 11.874 1.00 90.50 110 LEU A O 1
ATOM 813 N N . ALA A 1 111 ? -8.398 -10.532 12.717 1.00 90.56 111 ALA A N 1
ATOM 814 C CA . ALA A 1 111 ? -9.256 -9.826 11.771 1.00 90.56 111 ALA A CA 1
ATOM 815 C C . ALA A 1 111 ? -8.777 -10.014 10.331 1.00 90.56 111 ALA A C 1
ATOM 817 O O . ALA A 1 111 ? -9.587 -10.309 9.450 1.00 90.56 111 ALA A O 1
ATOM 818 N N . TYR A 1 112 ? -7.467 -9.902 10.111 1.00 89.62 112 TYR A N 1
ATOM 819 C CA . TYR A 1 112 ? -6.849 -10.127 8.814 1.00 89.62 112 TYR A CA 1
ATOM 820 C C . TYR A 1 112 ? -7.050 -11.572 8.347 1.00 89.62 112 TYR A C 1
ATOM 822 O O . TYR A 1 112 ? -7.688 -11.795 7.323 1.00 89.62 112 TYR A O 1
ATOM 830 N N . GLY A 1 113 ? -6.597 -12.551 9.135 1.00 92.19 113 GLY A N 1
ATOM 831 C CA . GLY A 1 113 ? -6.608 -13.963 8.758 1.00 92.19 113 GLY A CA 1
ATOM 832 C C . GLY A 1 113 ? -8.013 -14.527 8.555 1.00 92.19 113 GLY A C 1
ATOM 833 O O . GLY A 1 113 ? -8.262 -15.200 7.562 1.00 92.19 113 GLY A O 1
ATOM 834 N N . VAL A 1 114 ? -8.976 -14.214 9.431 1.00 94.25 114 VAL A N 1
ATOM 835 C CA . VAL A 1 114 ? -10.369 -14.677 9.261 1.00 94.25 114 VAL A CA 1
ATOM 836 C C . VAL A 1 114 ? -10.997 -14.103 7.992 1.00 94.25 114 VAL A C 1
ATOM 838 O O . VAL A 1 114 ? -11.755 -14.790 7.310 1.00 94.25 114 VAL A O 1
ATOM 841 N N . THR A 1 115 ? -10.683 -12.852 7.661 1.00 93.62 115 THR A N 1
ATOM 842 C CA . THR A 1 115 ? -11.193 -12.212 6.444 1.00 93.62 115 THR A CA 1
ATOM 843 C C . THR A 1 115 ? -10.530 -12.786 5.195 1.00 93.62 115 THR A C 1
ATOM 845 O O . THR A 1 115 ? -11.192 -12.986 4.178 1.00 93.62 115 THR A O 1
ATOM 848 N N . GLU A 1 116 ? -9.241 -13.100 5.273 1.00 91.00 116 GLU A N 1
ATOM 849 C CA . GLU A 1 116 ? -8.493 -13.724 4.185 1.00 91.00 116 GLU A CA 1
ATOM 850 C C . GLU A 1 116 ? -9.023 -15.132 3.858 1.00 91.00 116 GLU A C 1
ATOM 852 O O . GLU A 1 116 ? -9.129 -15.483 2.685 1.00 91.00 116 GLU A O 1
ATOM 857 N N . LEU A 1 117 ? -9.479 -15.898 4.862 1.00 93.12 117 LEU A N 1
ATOM 858 C CA . LEU A 1 117 ? -10.124 -17.209 4.661 1.00 93.12 117 LEU A CA 1
ATOM 859 C C . LEU A 1 117 ? -11.413 -17.145 3.829 1.00 93.12 117 LEU A C 1
ATOM 861 O O . LEU A 1 117 ? -11.782 -18.134 3.200 1.00 93.12 117 LEU A O 1
ATOM 865 N N . VAL A 1 118 ? -12.104 -16.003 3.826 1.00 93.00 118 VAL A N 1
ATOM 866 C CA . VAL A 1 118 ? -13.274 -15.756 2.963 1.00 93.00 118 VAL A CA 1
ATOM 867 C C . VAL A 1 118 ? -12.908 -14.931 1.727 1.00 93.00 118 VAL A C 1
ATOM 869 O O . VAL A 1 118 ? -13.778 -14.345 1.090 1.00 93.00 118 VAL A O 1
ATOM 872 N N . HIS A 1 119 ? -11.617 -14.856 1.394 1.00 89.38 119 HIS A N 1
ATOM 873 C CA . HIS A 1 119 ? -11.060 -14.103 0.269 1.00 89.38 119 HIS A CA 1
ATOM 874 C C . HIS A 1 119 ? -11.365 -12.594 0.281 1.00 89.38 119 HIS A C 1
ATOM 876 O O . HIS A 1 119 ? -11.243 -11.933 -0.752 1.00 89.38 119 HIS A O 1
ATOM 882 N N . GLY A 1 120 ? -11.733 -12.028 1.433 1.00 88.38 120 GLY A N 1
ATOM 883 C CA . GLY A 1 120 ? -11.984 -10.598 1.596 1.00 88.38 120 GLY A CA 1
ATOM 884 C C . GLY A 1 120 ? -10.707 -9.785 1.810 1.00 88.38 120 GLY A C 1
ATOM 885 O O . GLY A 1 120 ? -9.630 -10.323 2.069 1.00 88.38 120 GLY A O 1
ATOM 886 N N . TYR A 1 121 ? -10.825 -8.457 1.764 1.00 87.38 121 TYR A N 1
ATOM 887 C CA . TYR A 1 121 ? -9.688 -7.580 2.048 1.00 87.38 121 TYR A CA 1
ATOM 888 C C . TYR A 1 121 ? -9.415 -7.463 3.549 1.00 87.38 121 TYR A C 1
ATOM 890 O O . TYR A 1 121 ? -10.061 -6.688 4.259 1.00 87.38 121 TYR A O 1
ATOM 898 N N . GLY A 1 122 ? -8.406 -8.204 4.019 1.00 85.56 122 GLY A N 1
ATOM 899 C CA . GLY A 1 122 ? -7.978 -8.219 5.419 1.00 85.56 122 GLY A CA 1
ATOM 900 C C . GLY A 1 122 ? -7.627 -6.834 5.973 1.00 85.56 122 GLY A C 1
ATOM 901 O O . GLY A 1 122 ? -8.004 -6.520 7.096 1.00 85.56 122 GLY A O 1
ATOM 902 N N . PHE A 1 123 ? -7.004 -5.957 5.176 1.00 83.12 123 PHE A N 1
ATOM 903 C CA . PHE A 1 123 ? -6.714 -4.572 5.580 1.00 83.12 123 PHE A CA 1
ATOM 904 C C . PHE A 1 123 ? -7.983 -3.768 5.892 1.00 83.12 123 PHE A C 1
ATOM 906 O O . PHE A 1 123 ? -8.048 -3.090 6.918 1.00 83.12 123 PHE A O 1
ATOM 913 N N . ILE A 1 124 ? -9.023 -3.898 5.058 1.00 85.69 124 ILE A N 1
ATOM 914 C CA . ILE A 1 124 ? -10.323 -3.257 5.301 1.00 85.69 124 ILE A CA 1
ATOM 915 C C . ILE A 1 124 ? -10.948 -3.823 6.577 1.00 85.69 124 ILE A C 1
ATOM 917 O O . ILE A 1 124 ? -11.451 -3.065 7.403 1.00 85.69 124 ILE A O 1
ATOM 921 N N . ALA A 1 125 ? -10.881 -5.139 6.784 1.00 89.12 125 ALA A N 1
ATOM 922 C CA . ALA A 1 125 ? -11.421 -5.753 7.990 1.00 89.12 125 ALA A CA 1
ATOM 923 C C . ALA A 1 125 ? -10.704 -5.308 9.267 1.00 89.12 125 ALA A C 1
ATOM 925 O O . ALA A 1 125 ? -11.376 -5.004 10.252 1.00 89.12 125 ALA A O 1
ATOM 926 N N . VAL A 1 126 ? -9.371 -5.226 9.264 1.00 86.81 126 VAL A N 1
ATOM 927 C CA . VAL A 1 126 ? -8.577 -4.704 10.389 1.00 86.81 126 VAL A CA 1
ATOM 928 C C . VAL A 1 126 ? -8.979 -3.265 10.700 1.00 86.81 126 VAL A C 1
ATOM 930 O O . VAL A 1 126 ? -9.264 -2.941 11.853 1.00 86.81 126 VAL A O 1
ATOM 933 N N . PHE A 1 127 ? -9.074 -2.422 9.671 1.00 83.00 127 PHE A N 1
ATOM 934 C CA . PHE A 1 127 ? -9.484 -1.029 9.812 1.00 83.00 127 PHE A CA 1
ATOM 935 C C . PHE A 1 127 ? -10.878 -0.903 10.447 1.00 83.00 127 PHE A C 1
ATOM 937 O O . PHE A 1 127 ? -11.065 -0.246 11.472 1.00 83.00 127 PHE A O 1
ATOM 944 N N . VAL A 1 128 ? -11.859 -1.611 9.888 1.00 86.50 128 VAL A N 1
ATOM 945 C CA . VAL A 1 128 ? -13.243 -1.607 10.376 1.00 86.50 128 VAL A CA 1
ATOM 946 C C . VAL A 1 128 ? -13.340 -2.198 11.786 1.00 86.50 128 VAL A C 1
ATOM 948 O O . VAL A 1 128 ? -14.116 -1.700 12.605 1.00 86.50 128 VAL A O 1
ATOM 951 N N . THR A 1 129 ? -12.534 -3.216 12.100 1.00 86.62 129 THR A N 1
ATOM 952 C CA . THR A 1 129 ? -12.416 -3.797 13.447 1.00 86.62 129 THR A CA 1
ATOM 953 C C . THR A 1 129 ? -11.964 -2.733 14.443 1.00 86.62 129 THR A C 1
ATOM 955 O O . THR A 1 129 ? -12.635 -2.538 15.457 1.00 86.62 129 THR A O 1
ATOM 958 N N . ALA A 1 130 ? -10.896 -1.991 14.132 1.00 80.12 130 ALA A N 1
ATOM 959 C CA . ALA A 1 130 ? -10.383 -0.917 14.982 1.00 80.12 130 ALA A CA 1
ATOM 960 C C . ALA A 1 130 ? -11.427 0.196 15.200 1.00 80.12 130 ALA A C 1
ATOM 962 O O . ALA A 1 130 ? -11.709 0.561 16.343 1.00 80.12 130 ALA A O 1
ATOM 963 N N . CYS A 1 131 ? -12.088 0.668 14.132 1.00 80.56 131 CYS A N 1
ATOM 964 C CA . CYS A 1 131 ? -13.172 1.654 14.239 1.00 80.56 131 CYS A CA 1
ATOM 965 C C . CYS A 1 131 ? -14.340 1.153 15.103 1.00 80.56 131 CYS A C 1
ATOM 967 O O . CYS A 1 131 ? -14.950 1.920 15.850 1.00 80.56 131 CYS A O 1
ATOM 969 N N . THR A 1 132 ? -14.676 -0.133 14.989 1.00 82.88 132 THR A N 1
ATOM 970 C CA . THR A 1 132 ? -15.792 -0.739 15.722 1.00 82.88 132 THR A CA 1
ATOM 971 C C . THR A 1 132 ? -15.474 -0.875 17.206 1.00 82.88 132 THR A C 1
ATOM 973 O O . THR A 1 132 ? -16.322 -0.532 18.026 1.00 82.88 132 THR A O 1
ATOM 976 N N . ILE A 1 133 ? -14.262 -1.317 17.557 1.00 76.44 133 ILE A N 1
ATOM 977 C CA . ILE A 1 133 ? -13.803 -1.411 18.951 1.00 76.44 133 ILE A CA 1
ATOM 978 C C . ILE A 1 133 ? -13.821 -0.021 19.600 1.00 76.44 133 ILE A C 1
ATOM 980 O O . ILE A 1 133 ? -14.444 0.149 20.646 1.00 76.44 133 ILE A O 1
ATOM 984 N N . ARG A 1 134 ? -13.266 0.996 18.926 1.00 72.44 134 ARG A N 1
ATOM 985 C CA . ARG A 1 134 ? -13.227 2.380 19.431 1.00 72.44 134 ARG A CA 1
ATOM 986 C C . ARG A 1 134 ? -14.619 2.994 19.620 1.00 72.44 134 ARG A C 1
ATOM 988 O O . ARG A 1 134 ? -14.860 3.747 20.560 1.00 72.44 134 ARG A O 1
ATOM 995 N N . ARG A 1 135 ? -15.588 2.654 18.762 1.00 73.94 135 ARG A N 1
ATOM 996 C CA . ARG A 1 135 ? -16.985 3.100 18.932 1.00 73.94 135 ARG A CA 1
ATOM 997 C C . ARG A 1 135 ? -17.629 2.528 20.201 1.00 73.94 135 ARG A C 1
ATOM 999 O O . ARG A 1 135 ? -18.462 3.199 20.800 1.00 73.94 135 ARG A O 1
ATOM 1006 N N . VAL A 1 136 ? -17.266 1.309 20.601 1.00 67.50 136 VAL A N 1
ATOM 1007 C CA . VAL A 1 136 ? -17.747 0.680 21.845 1.00 67.50 136 VAL A CA 1
ATOM 1008 C C . VAL A 1 136 ? -17.065 1.291 23.083 1.00 67.50 136 VAL A C 1
ATOM 1010 O O . VAL A 1 136 ? -17.656 1.300 24.156 1.00 67.50 136 VAL A O 1
ATOM 1013 N N . GLU A 1 137 ? -15.875 1.871 22.919 1.00 63.72 137 GLU A N 1
ATOM 1014 C CA . GLU A 1 137 ? -15.014 2.442 23.970 1.00 63.72 137 GLU A CA 1
ATOM 1015 C C . GLU A 1 137 ? -15.374 3.880 24.411 1.00 63.72 137 GLU A C 1
ATOM 1017 O O . GLU A 1 137 ? -14.604 4.488 25.140 1.00 63.72 137 GLU A O 1
ATOM 1022 N N . HIS A 1 138 ? -16.512 4.469 24.016 1.00 50.22 138 HIS A N 1
ATOM 1023 C CA . HIS A 1 138 ? -16.887 5.863 24.365 1.00 50.22 138 HIS A CA 1
ATOM 1024 C C . HIS A 1 138 ? -17.161 6.115 25.883 1.00 50.22 138 HIS A C 1
ATOM 1026 O O . HIS A 1 138 ? -18.107 6.814 26.239 1.00 50.22 138 HIS A O 1
ATOM 1032 N N . GLY A 1 139 ? -16.354 5.567 26.802 1.00 48.28 139 GLY A N 1
ATOM 1033 C CA . GLY A 1 139 ? -16.508 5.720 28.249 1.00 48.28 139 GLY A CA 1
ATOM 1034 C C . GLY A 1 139 ? -15.254 5.612 29.134 1.00 48.28 139 GLY A C 1
ATOM 1035 O O . GLY A 1 139 ? -15.344 6.072 30.264 1.00 48.28 139 GLY A O 1
ATOM 1036 N N . HIS A 1 140 ? -14.098 5.077 28.708 1.00 44.41 140 HIS A N 1
ATOM 1037 C CA . HIS A 1 140 ? -12.896 5.020 29.570 1.00 44.41 140 HIS A CA 1
ATOM 1038 C C . HIS A 1 140 ? -11.587 5.006 28.761 1.00 44.41 140 HIS A C 1
ATOM 1040 O O . HIS A 1 140 ? -11.471 4.254 27.802 1.00 44.41 140 HIS A O 1
ATOM 1046 N N . GLY A 1 141 ? -10.613 5.836 29.161 1.00 49.94 141 GLY A N 1
ATOM 1047 C CA . GLY A 1 141 ? -9.361 6.109 28.440 1.00 49.94 141 GLY A CA 1
ATOM 1048 C C . GLY A 1 141 ? -8.395 4.924 28.345 1.00 49.94 141 GLY A C 1
ATOM 1049 O O . GLY A 1 141 ? -7.466 4.811 29.141 1.00 49.94 141 GLY A O 1
ATOM 1050 N N . TYR A 1 142 ? -8.592 4.076 27.336 1.00 50.47 142 TYR A N 1
ATOM 1051 C CA . TYR A 1 142 ? -7.794 2.887 27.035 1.00 50.47 142 TYR A CA 1
ATOM 1052 C C . TYR A 1 142 ? -7.065 3.039 25.676 1.00 50.47 142 TYR A C 1
ATOM 1054 O O . TYR A 1 142 ? -7.131 2.161 24.829 1.00 50.47 142 TYR A O 1
ATOM 1062 N N . ASN A 1 143 ? -6.361 4.146 25.384 1.00 49.38 143 ASN A N 1
ATOM 1063 C CA . ASN A 1 143 ? -5.780 4.293 24.027 1.00 49.38 143 ASN A CA 1
ATOM 1064 C C . ASN A 1 143 ? -4.337 4.779 23.857 1.00 49.38 143 ASN A C 1
ATOM 1066 O O . ASN A 1 143 ? -3.878 4.852 22.719 1.00 49.38 143 ASN A O 1
ATOM 1070 N N . ASN A 1 144 ? -3.551 4.962 24.922 1.00 49.94 144 ASN A N 1
ATOM 1071 C CA . ASN A 1 144 ? -2.159 5.419 24.758 1.00 49.94 144 ASN A CA 1
ATOM 1072 C C . ASN A 1 144 ? -1.116 4.295 24.593 1.00 49.94 144 ASN A C 1
ATOM 1074 O O . ASN A 1 144 ? -0.114 4.479 23.902 1.00 49.94 144 ASN A O 1
ATOM 1078 N N . VAL A 1 145 ? -1.338 3.100 25.155 1.00 47.66 145 VAL A N 1
ATOM 1079 C CA . VAL A 1 145 ? -0.333 2.012 25.123 1.00 47.66 145 VAL A CA 1
ATOM 1080 C C . VAL A 1 145 ? -0.377 1.215 23.813 1.00 47.66 145 VAL A C 1
ATOM 1082 O O . VAL A 1 145 ? 0.663 0.793 23.300 1.00 47.66 145 VAL A O 1
ATOM 1085 N N . LEU A 1 146 ? -1.569 1.054 23.229 1.00 57.31 146 LEU A N 1
ATOM 1086 C CA . LEU A 1 146 ? -1.758 0.370 21.951 1.00 57.31 146 LEU A CA 1
ATOM 1087 C C . LEU A 1 146 ? -1.046 1.102 20.803 1.00 57.31 146 LEU A C 1
ATOM 1089 O O . LEU A 1 146 ? -0.218 0.514 20.100 1.00 57.31 146 LEU A O 1
ATOM 1093 N N . HIS A 1 147 ? -1.335 2.395 20.650 1.00 60.41 147 HIS A N 1
ATOM 1094 C CA . HIS A 1 147 ? -0.718 3.227 19.621 1.00 60.41 147 HIS A CA 1
ATOM 1095 C C . HIS A 1 147 ? 0.811 3.177 19.716 1.00 60.41 147 HIS A C 1
ATOM 1097 O O . HIS A 1 147 ? 1.472 2.973 18.702 1.00 60.41 147 HIS A O 1
ATOM 1103 N N . GLY A 1 148 ? 1.367 3.221 20.933 1.00 62.59 148 GLY A N 1
ATOM 1104 C CA . GLY A 1 148 ? 2.810 3.129 21.151 1.00 62.59 148 GLY A CA 1
ATOM 1105 C C . GLY A 1 148 ? 3.438 1.817 20.664 1.00 62.59 148 GLY A C 1
ATOM 1106 O O . GLY A 1 148 ? 4.505 1.847 20.056 1.00 62.59 148 GLY A O 1
ATOM 1107 N N . PHE A 1 149 ? 2.796 0.663 20.878 1.00 67.88 149 PHE A N 1
ATOM 1108 C CA . PHE A 1 149 ? 3.349 -0.627 20.437 1.00 67.88 149 PHE A CA 1
ATOM 1109 C C . PHE A 1 149 ? 3.272 -0.819 18.918 1.00 67.88 149 PHE A C 1
ATOM 1111 O O . PHE A 1 149 ? 4.239 -1.272 18.303 1.00 67.88 149 PHE A O 1
ATOM 1118 N N . VAL A 1 150 ? 2.143 -0.457 18.298 1.00 69.81 150 VAL A N 1
ATOM 1119 C CA . VAL A 1 150 ? 1.994 -0.517 16.834 1.00 69.81 150 VAL A CA 1
ATOM 1120 C C . VAL A 1 150 ? 2.967 0.452 16.166 1.00 69.81 150 VAL A C 1
ATOM 1122 O O . VAL A 1 150 ? 3.637 0.069 15.211 1.00 69.81 150 VAL A O 1
ATOM 1125 N N . GLU A 1 151 ? 3.131 1.658 16.713 1.00 71.50 151 GLU A N 1
ATOM 1126 C CA . GLU A 1 151 ? 4.102 2.635 16.218 1.00 71.50 151 GLU A CA 1
ATOM 1127 C C . GLU A 1 151 ? 5.549 2.128 16.370 1.00 71.50 151 GLU A C 1
ATOM 1129 O O . GLU A 1 151 ? 6.371 2.292 15.466 1.00 71.50 151 GLU A O 1
ATOM 1134 N N . GLN A 1 152 ? 5.880 1.465 17.483 1.00 77.50 152 GLN A N 1
ATOM 1135 C CA . GLN A 1 152 ? 7.188 0.827 17.667 1.00 77.50 152 GLN A CA 1
ATOM 1136 C C . GLN A 1 152 ? 7.436 -0.281 16.639 1.00 77.50 152 GLN A C 1
ATOM 1138 O O . GLN A 1 152 ? 8.521 -0.330 16.053 1.00 77.50 152 GLN A O 1
ATOM 1143 N N . LEU A 1 153 ? 6.446 -1.143 16.387 1.00 79.56 153 LEU A N 1
ATOM 1144 C CA . LEU A 1 153 ? 6.535 -2.167 15.348 1.00 79.56 153 LEU A CA 1
ATOM 114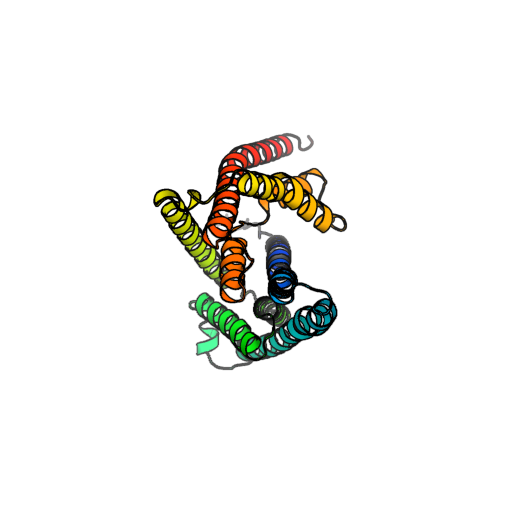5 C C . LEU A 1 153 ? 6.690 -1.542 13.962 1.00 79.56 153 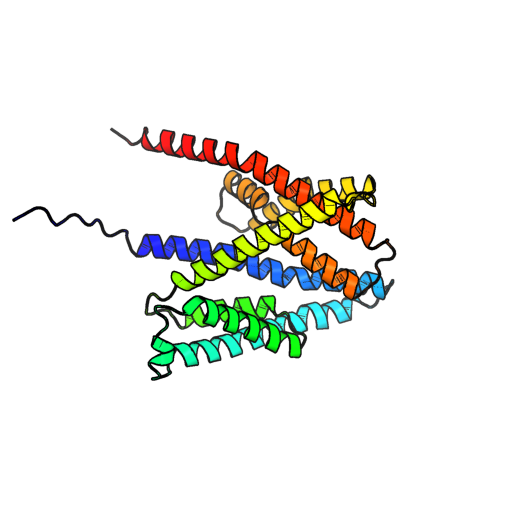LEU A C 1
ATOM 1147 O O . LEU A 1 153 ? 7.562 -1.967 13.210 1.00 79.56 153 LEU A O 1
ATOM 1151 N N . GLU A 1 154 ? 5.913 -0.511 13.630 1.00 80.56 154 GLU A N 1
ATOM 1152 C CA . GLU A 1 154 ? 6.022 0.198 12.353 1.00 80.56 154 GLU A CA 1
ATOM 1153 C C . GLU A 1 154 ? 7.427 0.783 12.163 1.00 80.56 154 GLU A C 1
ATOM 1155 O O . GLU A 1 154 ? 8.034 0.622 11.100 1.00 80.56 154 GLU A O 1
ATOM 1160 N N . ARG A 1 155 ? 7.981 1.421 13.202 1.00 81.81 155 ARG A N 1
ATOM 1161 C CA . ARG A 1 155 ? 9.343 1.974 13.185 1.00 81.81 155 ARG A CA 1
ATOM 1162 C C . ARG A 1 155 ? 10.392 0.880 12.996 1.00 81.81 155 ARG A C 1
ATOM 1164 O O . ARG A 1 155 ? 11.304 1.059 12.187 1.00 81.81 155 ARG A O 1
ATOM 1171 N N . LEU A 1 156 ? 10.253 -0.251 13.690 1.00 87.00 156 LEU A N 1
ATOM 1172 C CA . LEU A 1 156 ? 11.163 -1.392 13.569 1.00 87.00 156 LEU A CA 1
ATOM 1173 C C . LEU A 1 156 ? 11.099 -2.021 12.170 1.00 87.00 156 LEU A C 1
ATOM 1175 O O . LEU A 1 156 ? 12.137 -2.182 11.530 1.00 87.00 156 LEU A O 1
ATOM 1179 N N . PHE A 1 157 ? 9.899 -2.323 11.667 1.00 85.50 157 PHE A N 1
ATOM 1180 C CA . PHE A 1 157 ? 9.704 -2.886 10.330 1.00 85.50 157 PHE A CA 1
ATOM 1181 C C . PHE A 1 157 ? 10.160 -1.926 9.237 1.00 85.50 157 PHE A C 1
ATOM 1183 O O . PHE A 1 157 ? 10.802 -2.354 8.283 1.00 85.50 157 PHE A O 1
ATOM 1190 N N . THR A 1 158 ? 9.907 -0.625 9.390 1.00 84.00 158 THR A N 1
ATOM 1191 C CA . THR A 1 158 ? 10.426 0.398 8.476 1.00 84.00 158 THR A CA 1
ATOM 1192 C C . THR A 1 158 ? 11.952 0.370 8.446 1.00 84.00 158 THR A C 1
ATOM 1194 O O . THR A 1 158 ? 12.536 0.318 7.367 1.00 84.00 158 THR A O 1
ATOM 1197 N N . ALA A 1 159 ? 12.612 0.366 9.608 1.00 86.38 159 ALA A N 1
ATOM 1198 C CA . ALA A 1 159 ? 14.070 0.308 9.683 1.00 86.38 159 ALA A CA 1
ATOM 1199 C C . ALA A 1 159 ? 14.627 -0.980 9.054 1.00 86.38 159 ALA A C 1
ATOM 1201 O O . ALA A 1 159 ? 15.576 -0.923 8.273 1.00 86.38 159 ALA A O 1
ATOM 1202 N N . TRP A 1 160 ? 14.010 -2.130 9.334 1.00 89.62 160 TRP A N 1
ATOM 1203 C CA . TRP A 1 160 ? 14.362 -3.404 8.707 1.00 89.62 160 TRP A CA 1
ATOM 1204 C C . TRP A 1 160 ? 14.186 -3.384 7.190 1.00 89.62 160 TRP A C 1
ATOM 1206 O O . TRP A 1 160 ? 15.097 -3.786 6.474 1.00 89.62 160 TRP A O 1
ATOM 1216 N N . LEU A 1 161 ? 13.065 -2.878 6.678 1.00 88.56 161 LEU A N 1
ATOM 1217 C CA . LEU A 1 161 ? 12.816 -2.797 5.238 1.00 88.56 161 LEU A CA 1
ATOM 1218 C C . LEU A 1 161 ? 13.792 -1.844 4.548 1.00 88.56 161 LEU A C 1
ATOM 1220 O O . LEU A 1 161 ? 14.260 -2.147 3.455 1.00 88.56 161 LEU A O 1
ATOM 1224 N N . LEU A 1 162 ? 14.168 -0.737 5.193 1.00 88.06 162 LEU A N 1
ATOM 1225 C CA . LEU A 1 162 ? 15.211 0.156 4.687 1.00 88.06 162 LEU A CA 1
ATOM 1226 C C . LEU A 1 162 ? 16.589 -0.513 4.668 1.00 88.06 162 LEU A C 1
ATOM 1228 O O . LEU A 1 162 ? 17.332 -0.327 3.707 1.00 88.06 162 LEU A O 1
ATOM 1232 N N . LEU A 1 163 ? 16.924 -1.313 5.683 1.00 91.12 163 LEU A N 1
ATOM 1233 C CA . LEU A 1 163 ? 18.159 -2.100 5.698 1.00 91.12 163 LEU A CA 1
ATOM 1234 C C . LEU A 1 163 ? 18.174 -3.146 4.580 1.00 91.12 163 LEU A C 1
ATOM 1236 O O . LEU A 1 163 ? 19.162 -3.243 3.856 1.00 91.12 163 LEU A O 1
ATOM 1240 N N . LEU A 1 164 ? 17.080 -3.891 4.401 1.00 91.88 164 L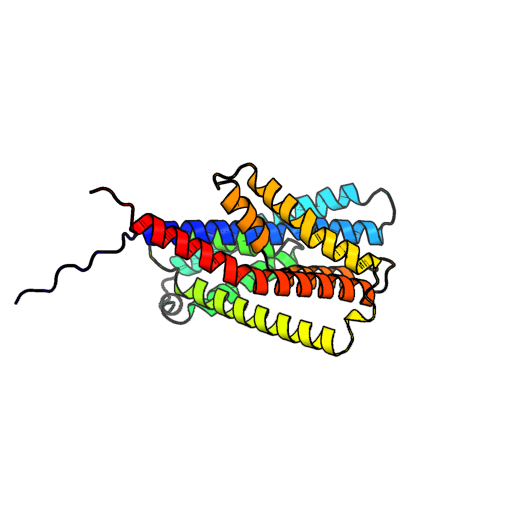EU A N 1
ATOM 1241 C CA . LEU A 1 164 ? 16.941 -4.876 3.325 1.00 91.88 164 LEU A CA 1
ATOM 1242 C C . LEU A 1 164 ? 17.017 -4.216 1.947 1.00 91.88 164 LEU A C 1
ATOM 1244 O O . LEU A 1 164 ? 17.711 -4.718 1.068 1.00 91.88 164 LEU A O 1
ATOM 1248 N N . LEU A 1 165 ? 16.364 -3.067 1.773 1.00 90.69 165 LEU A N 1
ATOM 1249 C CA . LEU A 1 165 ? 16.436 -2.274 0.550 1.00 90.69 165 LEU A CA 1
ATOM 1250 C C . LEU A 1 165 ? 17.862 -1.774 0.292 1.00 90.69 165 LEU A C 1
ATOM 1252 O O . LEU A 1 165 ? 18.355 -1.881 -0.827 1.00 90.69 165 LEU A O 1
ATOM 1256 N N . GLY A 1 166 ? 18.547 -1.273 1.322 1.00 89.81 166 GLY A N 1
ATOM 1257 C CA . GLY A 1 166 ? 19.947 -0.862 1.233 1.00 89.81 166 GLY A CA 1
ATOM 1258 C C . GLY A 1 166 ? 20.863 -2.022 0.839 1.00 89.81 166 GLY A C 1
ATOM 1259 O O . GLY A 1 166 ? 21.696 -1.868 -0.050 1.00 89.81 166 GLY A O 1
ATOM 1260 N N . GLY A 1 167 ? 20.658 -3.200 1.435 1.00 93.00 167 GLY A N 1
ATOM 1261 C CA . GLY A 1 167 ? 21.358 -4.432 1.076 1.00 93.00 167 GLY A CA 1
ATOM 1262 C C . GLY A 1 167 ? 21.089 -4.862 -0.366 1.00 93.00 167 GLY A C 1
ATOM 1263 O O . GLY A 1 167 ? 22.033 -5.131 -1.100 1.00 93.00 167 GLY A O 1
ATOM 1264 N N . PHE A 1 168 ? 19.825 -4.852 -0.798 1.00 92.56 168 PHE A N 1
ATOM 1265 C CA . PHE A 1 168 ? 19.422 -5.152 -2.174 1.00 92.56 168 PHE A CA 1
ATOM 1266 C C . PHE A 1 168 ? 20.092 -4.216 -3.186 1.00 92.56 168 PHE A C 1
ATOM 1268 O O . PHE A 1 168 ? 20.594 -4.661 -4.214 1.00 92.56 168 PHE A O 1
ATOM 1275 N N . VAL A 1 169 ? 20.154 -2.916 -2.892 1.00 92.62 169 VAL A N 1
ATOM 1276 C CA . VAL A 1 169 ? 20.860 -1.948 -3.740 1.00 92.62 169 VAL A CA 1
ATOM 1277 C C . VAL A 1 169 ? 22.368 -2.225 -3.747 1.00 92.62 169 VAL A C 1
ATOM 1279 O O . VAL A 1 169 ? 22.978 -2.230 -4.816 1.00 92.62 169 VAL A O 1
ATOM 1282 N N . ALA A 1 170 ? 22.963 -2.502 -2.583 1.00 92.88 170 ALA A N 1
ATOM 1283 C CA . ALA A 1 170 ? 24.397 -2.754 -2.439 1.00 92.88 170 ALA A CA 1
ATOM 1284 C C . ALA A 1 170 ? 24.872 -4.027 -3.160 1.00 92.88 170 ALA A C 1
ATOM 1286 O O . ALA A 1 170 ? 25.997 -4.063 -3.653 1.00 92.88 170 ALA A O 1
ATOM 1287 N N . THR A 1 171 ? 24.026 -5.054 -3.267 1.00 93.38 171 THR A N 1
ATOM 1288 C CA . THR A 1 171 ? 24.325 -6.296 -4.002 1.00 93.38 171 THR A CA 1
ATOM 1289 C C . THR A 1 171 ? 24.038 -6.205 -5.503 1.00 93.38 171 THR A C 1
ATOM 1291 O O . THR A 1 171 ? 24.149 -7.204 -6.210 1.00 93.38 171 THR A O 1
ATOM 1294 N N . GLY A 1 172 ? 23.699 -5.018 -6.017 1.00 90.62 172 GLY A N 1
ATOM 1295 C CA . GLY A 1 172 ? 23.455 -4.800 -7.442 1.00 90.62 172 GLY A CA 1
ATOM 1296 C C . GLY A 1 172 ? 22.007 -5.022 -7.876 1.00 90.62 172 GLY A C 1
ATOM 1297 O O . GLY A 1 172 ? 21.752 -5.177 -9.066 1.00 90.62 172 GLY A O 1
ATOM 1298 N N . GLY A 1 173 ? 21.035 -4.984 -6.962 1.00 88.19 173 GLY A N 1
ATOM 1299 C CA . GLY A 1 173 ? 19.607 -5.106 -7.280 1.00 88.19 173 GLY A CA 1
ATOM 1300 C C . GLY A 1 173 ? 19.071 -4.034 -8.241 1.00 88.19 173 GLY A C 1
ATOM 1301 O O . GLY A 1 173 ? 18.053 -4.242 -8.894 1.00 88.19 173 GLY A O 1
ATOM 1302 N N . LEU A 1 174 ? 19.785 -2.913 -8.401 1.00 90.19 174 LEU A N 1
ATOM 1303 C CA . LEU A 1 174 ? 19.485 -1.884 -9.406 1.00 90.19 174 LEU A CA 1
ATOM 1304 C C . LEU A 1 174 ? 20.124 -2.145 -10.781 1.00 90.19 174 LEU A C 1
ATOM 1306 O O . LEU A 1 174 ? 19.934 -1.344 -11.689 1.00 90.19 174 LEU A O 1
ATOM 1310 N N . ALA A 1 175 ? 20.866 -3.238 -10.978 1.00 90.19 175 ALA A N 1
ATOM 1311 C CA . ALA A 1 175 ? 21.519 -3.527 -12.258 1.00 90.19 175 ALA A CA 1
ATOM 1312 C C . ALA A 1 175 ? 20.516 -3.741 -13.406 1.00 90.19 175 ALA A C 1
ATOM 1314 O O . ALA A 1 175 ? 20.817 -3.432 -14.555 1.00 90.19 175 ALA A O 1
ATOM 1315 N N . ALA A 1 176 ? 19.313 -4.230 -13.091 1.00 90.50 176 ALA A N 1
ATOM 1316 C CA . ALA A 1 176 ? 18.220 -4.390 -14.049 1.00 90.50 176 ALA A CA 1
ATOM 1317 C C . ALA A 1 176 ? 17.425 -3.090 -14.293 1.00 90.50 176 ALA A C 1
ATOM 1319 O O . ALA A 1 176 ? 16.448 -3.103 -15.039 1.00 90.50 176 ALA A O 1
ATOM 1320 N N . LEU A 1 177 ? 17.806 -1.966 -13.668 1.00 91.69 177 LEU A N 1
ATOM 1321 C CA . LEU A 1 177 ? 17.101 -0.698 -13.825 1.00 91.69 177 LEU A CA 1
ATOM 1322 C C . LEU A 1 177 ? 17.346 -0.121 -15.220 1.00 91.69 177 LEU A C 1
ATOM 1324 O O . LEU A 1 177 ? 18.435 0.355 -15.544 1.00 91.69 177 LEU A O 1
ATOM 1328 N N . THR A 1 178 ? 16.298 -0.090 -16.035 1.00 92.62 178 THR A N 1
ATOM 1329 C CA . THR A 1 178 ? 16.329 0.605 -17.320 1.00 92.62 178 THR A CA 1
ATOM 1330 C C . THR A 1 178 ? 16.115 2.107 -17.126 1.00 92.62 178 THR A C 1
ATOM 1332 O O . THR A 1 178 ? 15.435 2.549 -16.197 1.00 92.62 178 THR A O 1
ATOM 1335 N N . TRP A 1 179 ? 16.645 2.932 -18.036 1.00 92.50 179 TRP A N 1
ATOM 1336 C CA . TRP A 1 179 ? 16.389 4.381 -18.014 1.00 92.50 179 TRP A CA 1
ATOM 1337 C C . TRP A 1 179 ? 14.888 4.700 -18.127 1.00 92.50 179 TRP A C 1
ATOM 1339 O O . TRP A 1 179 ? 14.415 5.677 -17.550 1.00 92.50 179 TRP A O 1
ATOM 1349 N N . ARG A 1 180 ? 14.134 3.847 -18.843 1.00 92.31 180 ARG A N 1
ATOM 1350 C CA . ARG A 1 180 ? 12.672 3.923 -18.958 1.00 92.31 180 ARG A CA 1
ATOM 1351 C C . ARG A 1 180 ? 12.020 3.686 -17.602 1.00 92.31 180 ARG A C 1
ATOM 1353 O O . ARG A 1 180 ? 11.202 4.495 -17.180 1.00 92.31 180 ARG A O 1
ATOM 1360 N N . GLY A 1 181 ? 12.435 2.632 -16.902 1.00 88.62 181 GLY A N 1
ATOM 1361 C CA . GLY A 1 181 ? 11.988 2.336 -15.548 1.00 88.62 181 GLY A CA 1
ATOM 1362 C C . GLY A 1 181 ? 12.293 3.464 -14.558 1.00 88.62 181 GLY A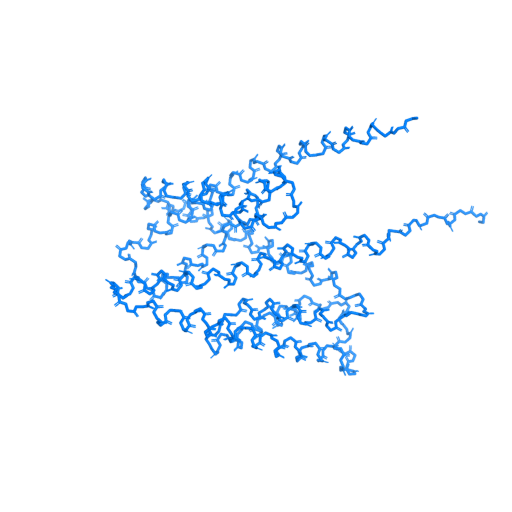 C 1
ATOM 1363 O O . GLY A 1 181 ? 11.414 3.884 -13.807 1.00 88.62 181 GLY A O 1
ATOM 1364 N N . ALA A 1 182 ? 13.498 4.036 -14.617 1.00 91.06 182 ALA A N 1
ATOM 1365 C CA . ALA A 1 182 ? 13.870 5.191 -13.800 1.00 91.06 182 ALA A CA 1
ATOM 1366 C C . ALA A 1 182 ? 12.995 6.426 -14.094 1.00 91.06 182 ALA A C 1
ATOM 1368 O O . ALA A 1 182 ? 12.537 7.094 -13.165 1.00 91.06 182 ALA A O 1
ATOM 1369 N N . ALA A 1 183 ? 12.715 6.712 -15.371 1.00 92.38 183 ALA A N 1
ATOM 1370 C CA . ALA A 1 183 ? 11.837 7.809 -15.774 1.00 92.38 183 ALA A CA 1
ATOM 1371 C C . ALA A 1 183 ? 10.393 7.605 -15.284 1.00 92.38 183 ALA A C 1
ATOM 1373 O O . ALA A 1 183 ? 9.782 8.548 -14.785 1.00 92.38 183 ALA A O 1
ATOM 1374 N N . VAL A 1 184 ? 9.868 6.377 -15.367 1.00 88.94 184 VAL A N 1
ATOM 1375 C CA . VAL A 1 184 ? 8.541 6.021 -14.838 1.00 88.94 184 VAL A CA 1
ATOM 1376 C C . VAL A 1 184 ? 8.494 6.199 -13.321 1.00 88.94 184 VAL A C 1
ATOM 1378 O O . VAL A 1 184 ? 7.580 6.851 -12.821 1.00 88.94 184 VAL A O 1
ATOM 1381 N N . GLY A 1 185 ? 9.491 5.695 -12.590 1.00 85.75 185 GLY A N 1
ATOM 1382 C CA . GLY A 1 185 ? 9.576 5.861 -11.137 1.00 85.75 185 GLY A CA 1
ATOM 1383 C C . GLY A 1 185 ? 9.616 7.331 -10.713 1.00 85.75 185 GLY A C 1
ATOM 1384 O O . GLY A 1 185 ? 8.889 7.752 -9.811 1.00 85.75 185 GLY A O 1
ATOM 1385 N N . LEU A 1 186 ? 10.402 8.148 -11.418 1.00 88.56 186 LEU A N 1
ATOM 1386 C CA . LEU A 1 186 ? 10.491 9.582 -11.157 1.00 88.56 186 LEU A CA 1
ATOM 1387 C C . LEU A 1 186 ? 9.183 10.316 -11.487 1.00 88.56 186 LEU A C 1
ATOM 1389 O O . LEU A 1 186 ? 8.758 11.176 -10.720 1.00 88.56 186 LEU A O 1
ATOM 1393 N N . LEU A 1 187 ? 8.522 9.962 -12.593 1.00 88.25 187 LEU A N 1
ATOM 1394 C CA . LEU A 1 187 ? 7.218 10.509 -12.973 1.00 88.25 187 LEU A CA 1
ATOM 1395 C C . LEU A 1 187 ? 6.146 10.169 -11.929 1.00 88.25 187 LEU A C 1
ATOM 1397 O O . LEU A 1 187 ? 5.378 11.044 -11.519 1.00 88.25 187 LEU A O 1
ATOM 1401 N N . LEU A 1 188 ? 6.114 8.915 -11.470 1.00 83.38 188 LEU A N 1
ATOM 1402 C CA . LEU A 1 188 ? 5.195 8.466 -10.427 1.00 83.38 188 LEU A CA 1
ATOM 1403 C C . LEU A 1 188 ? 5.385 9.281 -9.147 1.00 83.38 188 LEU A C 1
ATOM 1405 O O . LEU A 1 188 ? 4.414 9.733 -8.543 1.00 83.38 188 LEU A O 1
ATOM 1409 N N . LEU A 1 189 ? 6.638 9.515 -8.768 1.00 79.88 189 LEU A N 1
ATOM 1410 C CA . LEU A 1 189 ? 6.987 10.183 -7.525 1.00 79.88 189 LEU A CA 1
ATOM 1411 C C . LEU A 1 189 ? 6.802 11.702 -7.574 1.00 79.88 189 LEU A C 1
ATOM 1413 O O . LEU A 1 189 ? 6.256 12.270 -6.634 1.00 79.88 189 LEU A O 1
ATOM 1417 N N . LEU A 1 190 ? 7.263 12.365 -8.634 1.00 81.12 190 LEU A N 1
ATOM 1418 C CA . LEU A 1 190 ? 7.278 13.829 -8.719 1.00 81.12 190 LEU A CA 1
ATOM 1419 C C . LEU A 1 190 ? 5.986 14.424 -9.277 1.00 81.12 190 LEU A C 1
ATOM 1421 O O . LEU A 1 190 ? 5.710 15.595 -9.030 1.00 81.12 190 LEU A O 1
ATOM 1425 N N . VAL A 1 191 ? 5.210 13.651 -10.040 1.00 82.12 191 VAL A N 1
ATOM 1426 C CA . VAL A 1 191 ? 4.021 14.160 -10.736 1.00 82.12 191 VAL A CA 1
ATOM 1427 C C . VAL A 1 191 ? 2.772 13.453 -10.243 1.00 82.12 191 VAL A C 1
ATOM 1429 O O . VAL A 1 191 ? 1.908 14.089 -9.644 1.00 82.12 191 VAL A O 1
ATOM 1432 N N . ILE A 1 192 ? 2.680 12.138 -10.447 1.00 78.62 192 ILE A N 1
ATOM 1433 C CA . ILE A 1 192 ? 1.441 11.395 -10.174 1.00 78.62 192 ILE A CA 1
ATOM 1434 C C . ILE A 1 192 ? 1.109 11.436 -8.685 1.00 78.62 192 ILE A C 1
ATOM 1436 O O . ILE A 1 192 ? -0.039 11.671 -8.326 1.00 78.62 192 ILE A O 1
ATOM 1440 N N . ARG A 1 193 ? 2.102 11.280 -7.811 1.00 74.44 193 ARG A N 1
ATOM 1441 C CA . ARG A 1 193 ? 1.891 11.251 -6.365 1.00 74.44 193 ARG A CA 1
ATOM 1442 C C . ARG A 1 193 ? 1.439 12.602 -5.782 1.00 74.44 193 ARG A C 1
ATOM 1444 O O . ARG A 1 193 ? 0.413 12.606 -5.101 1.00 74.44 193 ARG A O 1
ATOM 1451 N N . PRO A 1 194 ? 2.087 13.750 -6.069 1.00 73.00 194 PRO A N 1
ATOM 1452 C CA . PRO A 1 194 ? 1.565 15.054 -5.662 1.00 73.00 194 PRO A CA 1
ATOM 1453 C C . PRO A 1 194 ? 0.188 15.356 -6.248 1.00 73.00 194 PRO A C 1
ATOM 1455 O O . PRO A 1 194 ? -0.647 15.927 -5.554 1.00 73.00 194 PRO A O 1
ATOM 1458 N N . LEU A 1 195 ? -0.072 14.952 -7.497 1.00 75.00 195 LEU A N 1
ATOM 1459 C CA . LEU A 1 195 ? -1.386 15.123 -8.115 1.00 75.00 195 LEU A CA 1
ATOM 1460 C C . LEU A 1 195 ? -2.450 14.274 -7.419 1.00 75.00 195 LEU A C 1
ATOM 1462 O O . LEU A 1 195 ? -3.505 14.801 -7.092 1.00 75.00 195 LEU A O 1
ATOM 1466 N N . ALA A 1 196 ? -2.176 12.999 -7.142 1.00 69.44 196 ALA A N 1
ATOM 1467 C CA . ALA A 1 196 ? -3.099 12.105 -6.450 1.00 69.44 196 ALA A CA 1
ATOM 1468 C C . ALA A 1 196 ? -3.418 12.611 -5.036 1.00 69.44 196 ALA A C 1
ATOM 1470 O O . ALA A 1 196 ? -4.590 12.682 -4.672 1.00 69.44 196 ALA A O 1
ATOM 1471 N N . GLY A 1 197 ? -2.403 13.045 -4.278 1.00 65.31 197 GLY A N 1
ATOM 1472 C CA . GLY A 1 197 ? -2.603 13.654 -2.958 1.00 65.31 197 GLY A CA 1
ATOM 1473 C C . GLY A 1 197 ? -3.351 14.989 -3.024 1.00 65.31 197 GLY A C 1
ATOM 1474 O O . GLY A 1 197 ? -4.206 15.282 -2.191 1.00 65.31 197 GLY A O 1
ATOM 1475 N N . TRP A 1 198 ? -3.105 15.796 -4.058 1.00 66.12 198 TRP A N 1
ATOM 1476 C CA . TRP A 1 198 ? -3.835 17.045 -4.244 1.00 66.12 198 TRP A CA 1
ATOM 1477 C C . TRP A 1 198 ? -5.304 16.807 -4.616 1.00 66.12 198 TRP A C 1
ATOM 1479 O O . TRP A 1 198 ? -6.178 17.486 -4.071 1.00 66.12 198 TRP A O 1
ATOM 1489 N N . LEU A 1 199 ? -5.574 15.834 -5.498 1.00 65.81 199 LEU A N 1
ATOM 1490 C CA . LEU A 1 199 ? -6.919 15.432 -5.914 1.00 65.81 199 LEU A CA 1
ATOM 1491 C C . LEU A 1 199 ? -7.721 14.805 -4.767 1.00 65.81 199 LEU A C 1
ATOM 1493 O O . LEU A 1 199 ? -8.896 15.144 -4.620 1.00 65.81 199 LEU A O 1
ATOM 1497 N N . SER A 1 200 ? -7.115 13.943 -3.939 1.00 58.34 200 SER A N 1
ATOM 1498 C CA . SER A 1 200 ? -7.811 13.333 -2.793 1.00 58.34 200 SER A CA 1
ATOM 1499 C C . SER A 1 200 ? -8.272 14.392 -1.790 1.00 58.34 200 SER A C 1
ATOM 1501 O O . SER A 1 200 ? -9.369 14.320 -1.242 1.00 58.34 200 SER A O 1
ATOM 1503 N N . GLN A 1 201 ? -7.486 15.457 -1.647 1.00 59.25 201 GLN A N 1
ATOM 1504 C CA . GLN A 1 201 ? -7.751 16.537 -0.711 1.00 59.25 201 GLN A CA 1
ATOM 1505 C C . GLN A 1 201 ? -8.668 17.635 -1.272 1.00 59.25 201 GLN A C 1
ATOM 1507 O O . GLN A 1 201 ? -8.971 18.578 -0.545 1.00 59.25 201 GLN A O 1
ATOM 1512 N N . VAL A 1 202 ? -9.159 17.555 -2.522 1.00 59.16 202 VAL A N 1
ATOM 1513 C CA . VAL A 1 202 ? -10.045 18.583 -3.130 1.00 59.16 202 VAL A CA 1
ATOM 1514 C C . VAL A 1 202 ? -11.273 18.892 -2.264 1.00 59.16 202 VAL A C 1
ATOM 1516 O O . VAL A 1 202 ? -11.730 20.032 -2.262 1.00 59.16 202 VAL A O 1
ATOM 1519 N N . ARG A 1 203 ? -11.751 17.927 -1.468 1.00 56.78 203 ARG A N 1
ATOM 1520 C CA . ARG A 1 203 ? -12.892 18.088 -0.549 1.00 56.78 203 ARG A CA 1
ATOM 1521 C C . ARG A 1 203 ? -12.520 18.403 0.911 1.00 56.78 203 ARG A C 1
ATOM 1523 O O . ARG A 1 203 ? -13.422 18.574 1.721 1.00 56.78 203 ARG A O 1
ATOM 1530 N N . GLY A 1 204 ? -11.232 18.491 1.250 1.00 55.84 204 GLY A N 1
ATOM 1531 C CA . GLY A 1 204 ? -10.747 18.761 2.610 1.00 55.84 204 GLY A CA 1
ATOM 1532 C C . GLY A 1 204 ? -10.611 20.253 2.945 1.00 55.84 204 GLY A C 1
ATOM 1533 O O . GLY A 1 204 ? -10.474 21.098 2.054 1.00 55.84 204 GLY A O 1
ATOM 1534 N N . SER A 1 205 ? -10.601 20.573 4.242 1.00 46.88 205 SER A N 1
ATOM 1535 C CA . SER A 1 205 ? -10.504 21.934 4.806 1.00 46.88 205 SER A CA 1
ATOM 1536 C C . SER A 1 205 ? -9.073 22.497 4.901 1.00 46.88 205 SER A C 1
ATOM 1538 O O . SER A 1 205 ? -8.905 23.669 5.230 1.00 46.88 205 SER A O 1
ATOM 1540 N N . ALA A 1 206 ? -8.036 21.708 4.587 1.00 54.56 206 ALA A N 1
ATOM 1541 C CA . ALA A 1 206 ? -6.632 22.123 4.702 1.00 54.56 206 ALA A CA 1
ATOM 1542 C C . ALA A 1 206 ? -6.240 23.209 3.680 1.00 54.56 206 ALA A C 1
ATOM 1544 O O . ALA A 1 206 ? -6.628 23.135 2.503 1.00 54.56 206 ALA A O 1
ATOM 1545 N N . SER A 1 207 ? -5.419 24.188 4.092 1.00 56.59 207 SER A N 1
ATOM 1546 C CA . SER A 1 207 ? -4.966 25.271 3.208 1.00 56.59 207 SER A CA 1
ATOM 1547 C C . SER A 1 207 ? -4.097 24.738 2.058 1.00 56.59 207 SER A C 1
ATOM 1549 O O . SER A 1 207 ? -3.454 23.693 2.163 1.00 56.59 207 SER A O 1
ATOM 1551 N N . ARG A 1 208 ? -4.025 25.463 0.927 1.00 55.66 208 ARG A N 1
ATOM 1552 C CA . ARG A 1 208 ? -3.283 25.016 -0.278 1.00 55.66 208 ARG A CA 1
ATOM 1553 C C . ARG A 1 208 ? -1.810 24.667 -0.008 1.00 55.66 208 ARG A C 1
ATOM 1555 O O . ARG A 1 208 ? -1.255 23.839 -0.722 1.00 55.66 208 ARG A O 1
ATOM 1562 N N . LYS A 1 209 ? -1.182 25.292 0.997 1.00 53.34 209 LYS A N 1
ATOM 1563 C CA . LYS A 1 209 ? 0.224 25.053 1.364 1.00 53.34 209 LYS A CA 1
ATOM 1564 C C . LYS A 1 209 ? 0.382 23.814 2.249 1.00 53.34 209 LYS A C 1
ATOM 1566 O O . LYS A 1 209 ? 1.272 23.016 1.985 1.00 53.34 209 LYS A O 1
ATOM 1571 N N . GLU A 1 210 ? -0.502 23.612 3.225 1.00 55.03 210 GLU A N 1
ATOM 1572 C CA . GLU A 1 210 ? -0.528 22.390 4.048 1.00 55.03 210 GLU A CA 1
ATOM 1573 C C . GLU A 1 210 ? -0.873 21.167 3.203 1.00 55.03 210 GLU A C 1
ATOM 1575 O O . GLU A 1 210 ? -0.229 20.133 3.321 1.00 55.03 210 GLU A O 1
ATOM 1580 N N . ARG A 1 211 ? -1.804 21.315 2.255 1.00 58.97 211 ARG A N 1
ATOM 1581 C CA . ARG A 1 211 ? -2.183 20.264 1.305 1.00 58.97 211 ARG A CA 1
ATOM 1582 C C . ARG A 1 211 ? -1.011 19.795 0.448 1.00 58.97 211 ARG A C 1
ATOM 1584 O O . ARG A 1 211 ? -0.862 18.597 0.233 1.00 58.97 211 ARG A O 1
ATOM 1591 N N . LEU A 1 212 ? -0.173 20.722 -0.021 1.00 57.09 212 LEU A N 1
ATOM 1592 C CA . LEU A 1 212 ? 1.024 20.394 -0.800 1.00 57.09 212 LEU A CA 1
ATOM 1593 C C . LEU A 1 212 ? 2.049 19.635 0.054 1.00 57.09 212 LEU A C 1
ATOM 1595 O O . LEU A 1 212 ? 2.624 18.658 -0.412 1.00 57.09 212 LEU A O 1
ATOM 1599 N N . VAL A 1 213 ? 2.242 20.054 1.307 1.00 54.78 213 VAL A N 1
ATOM 1600 C CA . VAL A 1 213 ? 3.157 19.394 2.249 1.00 54.78 213 VAL A CA 1
ATOM 1601 C C . VAL A 1 213 ? 2.646 17.991 2.590 1.00 54.78 213 VAL A C 1
ATOM 1603 O O . VAL A 1 213 ? 3.368 17.023 2.396 1.00 54.78 213 VAL A O 1
ATOM 1606 N N . ILE A 1 214 ? 1.383 17.835 2.983 1.00 53.88 214 ILE A N 1
ATOM 1607 C CA . ILE A 1 214 ? 0.793 16.526 3.308 1.00 53.88 214 ILE A CA 1
ATOM 1608 C C . ILE A 1 214 ? 0.845 15.579 2.097 1.00 53.88 214 ILE A C 1
ATOM 1610 O O . ILE A 1 214 ? 1.259 14.431 2.229 1.00 53.88 214 ILE A O 1
ATOM 1614 N N . SER A 1 215 ? 0.529 16.068 0.894 1.00 54.16 215 SER A N 1
ATOM 1615 C CA . SER A 1 215 ? 0.587 15.263 -0.340 1.00 54.16 215 SER A CA 1
ATOM 1616 C C . SER A 1 215 ? 2.009 14.827 -0.699 1.00 54.16 215 SER A C 1
ATOM 1618 O O . SER A 1 215 ? 2.210 13.753 -1.266 1.00 54.16 215 SER A O 1
ATOM 1620 N N . PHE A 1 216 ? 3.006 15.654 -0.374 1.00 55.56 216 PHE A N 1
ATOM 1621 C CA . PHE A 1 216 ? 4.405 15.349 -0.646 1.00 55.56 216 PHE A CA 1
ATOM 1622 C C . PHE A 1 216 ? 5.000 14.397 0.396 1.00 55.56 216 PHE A C 1
ATOM 1624 O O . PHE A 1 216 ? 5.770 13.522 0.022 1.00 55.56 216 PHE A O 1
ATOM 1631 N N . PHE A 1 217 ? 4.604 14.521 1.668 1.00 56.00 217 PHE A N 1
ATOM 1632 C CA . PHE A 1 217 ? 5.175 13.785 2.804 1.00 56.00 217 PHE A CA 1
ATOM 1633 C C . PHE A 1 217 ? 4.355 12.561 3.266 1.00 56.00 217 PHE A C 1
ATOM 1635 O O . PHE A 1 217 ? 4.804 11.821 4.137 1.00 56.00 217 PHE A O 1
ATOM 1642 N N . GLY A 1 218 ? 3.167 12.334 2.696 1.00 47.38 218 GLY A N 1
ATOM 1643 C CA . GLY A 1 218 ? 2.107 11.556 3.344 1.00 47.38 218 GLY A CA 1
ATOM 1644 C C . GLY A 1 218 ? 2.246 10.035 3.451 1.00 47.38 218 GLY A C 1
ATOM 1645 O O . GLY A 1 218 ? 1.558 9.473 4.287 1.00 47.38 218 GLY A O 1
ATOM 1646 N N . ILE A 1 219 ? 3.071 9.323 2.672 1.00 54.22 219 ILE A N 1
ATOM 1647 C CA . ILE A 1 219 ? 3.113 7.841 2.748 1.00 54.22 219 ILE A CA 1
ATOM 1648 C C . ILE A 1 219 ? 4.509 7.316 2.395 1.00 54.22 219 ILE A C 1
ATOM 1650 O O . ILE A 1 219 ? 5.036 7.568 1.312 1.00 54.22 219 ILE A O 1
ATOM 1654 N N . ARG A 1 220 ? 5.153 6.555 3.282 1.00 56.41 220 ARG A N 1
ATOM 1655 C CA . ARG A 1 220 ? 6.399 5.858 2.930 1.00 56.41 220 ARG A CA 1
ATOM 1656 C C . ARG A 1 220 ? 6.048 4.796 1.888 1.00 56.41 220 ARG A C 1
ATOM 1658 O O . ARG A 1 220 ? 5.262 3.906 2.180 1.00 56.41 220 ARG A O 1
ATOM 1665 N N . GLY A 1 221 ? 6.640 4.853 0.692 1.00 63.28 221 GLY A N 1
ATOM 1666 C CA . GLY A 1 221 ? 6.378 3.915 -0.418 1.00 63.28 221 GLY A CA 1
ATOM 1667 C C . GLY A 1 221 ? 6.721 2.445 -0.133 1.00 63.28 221 GLY A C 1
ATOM 1668 O O . GLY A 1 221 ? 6.780 1.638 -1.047 1.00 63.28 221 GLY A O 1
ATOM 1669 N N . ILE A 1 222 ? 6.953 2.081 1.122 1.00 68.19 222 ILE A N 1
ATOM 1670 C CA . ILE A 1 222 ? 7.301 0.749 1.600 1.00 68.19 222 ILE A CA 1
ATOM 1671 C C . ILE A 1 222 ? 6.182 -0.255 1.285 1.00 68.19 222 ILE A C 1
ATOM 1673 O O . ILE A 1 222 ? 6.484 -1.369 0.867 1.00 68.19 222 ILE A O 1
ATOM 1677 N N . GLY A 1 223 ? 4.906 0.150 1.364 1.00 73.31 223 GLY A N 1
ATOM 1678 C CA . GLY A 1 223 ? 3.770 -0.700 0.974 1.00 73.31 223 GLY A CA 1
ATOM 1679 C C . GLY A 1 223 ? 3.817 -1.154 -0.492 1.00 73.31 223 GLY A C 1
ATOM 1680 O O . GLY A 1 223 ? 3.384 -2.258 -0.810 1.00 73.31 223 GLY A O 1
ATOM 1681 N N . SER A 1 224 ? 4.445 -0.373 -1.381 1.00 79.75 224 SER A N 1
ATOM 1682 C CA . SER A 1 224 ? 4.616 -0.768 -2.788 1.00 79.75 224 SER A CA 1
ATOM 1683 C C . SER A 1 224 ? 5.509 -1.998 -2.969 1.00 79.75 224 SER A C 1
ATOM 1685 O O . SER A 1 224 ? 5.293 -2.758 -3.908 1.00 79.75 224 SER A O 1
ATOM 1687 N N . LEU A 1 225 ? 6.457 -2.243 -2.053 1.00 85.62 225 LEU A N 1
ATOM 1688 C CA . LEU A 1 225 ? 7.281 -3.457 -2.065 1.00 85.62 225 LEU A CA 1
ATOM 1689 C C . LEU A 1 225 ? 6.429 -4.695 -1.782 1.00 85.62 225 LEU A C 1
ATOM 1691 O O . LEU A 1 225 ? 6.614 -5.730 -2.417 1.00 85.62 225 LEU A O 1
ATOM 1695 N N . PHE A 1 226 ? 5.476 -4.573 -0.858 1.00 84.38 226 PHE A N 1
ATOM 1696 C CA . PHE A 1 226 ? 4.533 -5.639 -0.550 1.00 84.38 226 PHE A CA 1
ATOM 1697 C C . PHE A 1 226 ? 3.571 -5.891 -1.718 1.00 84.38 226 PHE A C 1
ATOM 1699 O O . PHE A 1 226 ? 3.421 -7.038 -2.126 1.00 84.38 226 PHE A O 1
ATOM 1706 N N . TYR A 1 227 ? 2.999 -4.842 -2.323 1.00 84.00 227 TYR A N 1
ATOM 1707 C CA . TYR A 1 227 ? 2.141 -5.002 -3.504 1.00 84.00 227 TYR A CA 1
ATOM 1708 C C . TYR A 1 227 ? 2.885 -5.621 -4.688 1.00 84.00 227 TYR A C 1
ATOM 1710 O O . TYR A 1 227 ? 2.327 -6.473 -5.372 1.00 84.00 227 TYR A O 1
ATOM 1718 N N . LEU A 1 228 ? 4.145 -5.235 -4.914 1.00 88.12 228 LEU A N 1
ATOM 1719 C CA . LEU A 1 228 ? 4.973 -5.833 -5.957 1.00 88.12 228 LEU A CA 1
ATOM 1720 C C . LEU A 1 228 ? 5.237 -7.318 -5.682 1.00 88.12 228 LEU A C 1
ATOM 1722 O O . LEU A 1 228 ? 5.075 -8.138 -6.581 1.00 88.12 228 LEU A O 1
ATOM 1726 N N . ALA A 1 229 ? 5.637 -7.662 -4.455 1.00 88.00 229 ALA A N 1
ATOM 1727 C CA . ALA A 1 229 ? 5.882 -9.048 -4.069 1.00 88.00 229 ALA A CA 1
ATOM 1728 C C . ALA A 1 229 ? 4.619 -9.907 -4.218 1.00 88.00 229 ALA A C 1
ATOM 1730 O O . ALA A 1 229 ? 4.698 -11.017 -4.735 1.00 88.00 229 ALA A O 1
ATOM 1731 N N . TYR A 1 230 ? 3.465 -9.368 -3.815 1.00 86.06 230 TYR A N 1
ATOM 1732 C CA . TYR A 1 230 ? 2.170 -10.021 -3.973 1.00 86.06 230 TYR A CA 1
ATOM 1733 C C . TYR A 1 230 ? 1.834 -10.241 -5.453 1.00 86.06 230 TYR A C 1
ATOM 1735 O O . TYR A 1 230 ? 1.579 -11.364 -5.873 1.00 86.06 230 TYR A O 1
ATOM 1743 N N . ALA A 1 231 ? 1.915 -9.186 -6.267 1.00 86.38 231 ALA A N 1
ATOM 1744 C CA . ALA A 1 231 ? 1.590 -9.242 -7.687 1.00 86.38 231 ALA A CA 1
ATOM 1745 C C . ALA A 1 231 ? 2.464 -10.245 -8.455 1.00 86.38 231 ALA A C 1
ATOM 1747 O O . ALA A 1 231 ? 1.937 -11.051 -9.217 1.00 86.38 231 ALA A O 1
ATOM 1748 N N . LEU A 1 232 ? 3.780 -10.235 -8.220 1.00 88.19 232 LEU A N 1
ATOM 1749 C CA . LEU A 1 232 ? 4.722 -11.174 -8.842 1.00 88.19 232 LEU A CA 1
ATOM 1750 C C . LEU A 1 232 ? 4.526 -12.628 -8.393 1.00 88.19 232 LEU A C 1
ATOM 1752 O O . LEU A 1 232 ? 4.981 -13.538 -9.081 1.00 88.19 232 LEU A O 1
ATOM 1756 N N . GLY A 1 233 ? 3.898 -12.849 -7.234 1.00 86.56 233 GLY A N 1
ATOM 1757 C CA . GLY A 1 233 ? 3.517 -14.183 -6.777 1.00 86.56 233 GLY A CA 1
ATOM 1758 C C . GLY A 1 233 ? 2.296 -14.744 -7.509 1.00 86.56 233 GLY A C 1
ATOM 1759 O O . GLY A 1 233 ? 2.172 -15.959 -7.627 1.00 86.56 233 GLY A O 1
ATOM 1760 N N . GLU A 1 234 ? 1.422 -13.871 -8.013 1.00 85.38 234 GLU A N 1
ATOM 1761 C CA . GLU A 1 234 ? 0.150 -14.245 -8.643 1.00 85.38 234 GLU A CA 1
ATOM 1762 C C . GLU A 1 234 ? 0.230 -14.305 -10.174 1.00 85.38 234 GLU A C 1
ATOM 1764 O O . GLU A 1 234 ? -0.412 -15.150 -10.797 1.00 85.38 234 GLU A O 1
ATOM 1769 N N . ALA A 1 235 ? 1.004 -13.417 -10.804 1.00 82.81 235 ALA A N 1
ATOM 1770 C CA . ALA A 1 235 ? 1.075 -13.340 -12.259 1.00 82.81 235 ALA A CA 1
ATOM 1771 C C . ALA A 1 235 ? 2.458 -12.955 -12.784 1.00 82.81 235 ALA A C 1
ATOM 1773 O O . ALA A 1 235 ? 3.222 -12.224 -12.151 1.00 82.81 235 ALA A O 1
ATOM 1774 N N . ASP A 1 236 ? 2.734 -13.409 -14.007 1.00 84.12 236 ASP A N 1
ATOM 1775 C CA . ASP A 1 236 ? 3.816 -12.876 -14.824 1.00 84.12 236 ASP A CA 1
ATOM 1776 C C . ASP A 1 236 ? 3.297 -11.681 -15.634 1.00 84.12 236 ASP A C 1
ATOM 1778 O O . ASP A 1 236 ? 2.245 -11.739 -16.271 1.00 84.12 236 ASP A O 1
ATOM 1782 N N . PHE A 1 237 ? 4.049 -10.586 -15.604 1.00 83.88 237 PHE A N 1
ATOM 1783 C CA . PHE A 1 237 ? 3.704 -9.331 -16.269 1.00 83.88 237 PHE A CA 1
ATOM 1784 C C . PHE A 1 237 ? 4.389 -9.182 -17.634 1.00 83.88 237 PHE A C 1
ATOM 1786 O O . PHE A 1 237 ? 4.310 -8.118 -18.248 1.00 83.88 237 PHE A O 1
ATOM 1793 N N . GLY A 1 238 ? 5.092 -10.218 -18.110 1.00 81.69 238 GLY A N 1
ATOM 1794 C CA . GLY A 1 238 ? 5.808 -10.188 -19.390 1.00 81.69 238 GLY A CA 1
ATOM 1795 C C . GLY A 1 238 ? 7.055 -9.296 -19.374 1.00 81.69 238 GLY A C 1
ATOM 1796 O O . GLY A 1 238 ? 7.630 -9.003 -20.422 1.00 81.69 238 GLY A O 1
ATOM 1797 N N . VAL A 1 239 ? 7.476 -8.868 -18.184 1.00 85.25 239 VAL A N 1
ATOM 1798 C CA . VAL A 1 239 ? 8.698 -8.107 -17.915 1.00 85.25 239 VAL A CA 1
ATOM 1799 C C . VAL A 1 239 ? 9.485 -8.882 -16.860 1.00 85.25 239 VAL A C 1
ATOM 1801 O O . VAL A 1 239 ? 8.871 -9.393 -15.921 1.00 85.25 239 VAL A O 1
ATOM 1804 N N . PRO A 1 240 ? 10.826 -8.971 -16.959 1.00 88.62 240 PRO A N 1
ATOM 1805 C CA . PRO A 1 240 ? 11.621 -9.653 -15.951 1.00 88.62 240 PRO A CA 1
ATOM 1806 C C . PRO A 1 240 ? 11.305 -9.126 -14.541 1.00 88.62 240 PRO A C 1
ATOM 1808 O O . PRO A 1 240 ? 11.382 -7.912 -14.320 1.00 88.62 240 PRO A O 1
ATOM 1811 N N . PRO A 1 241 ? 11.019 -10.000 -13.557 1.00 89.31 241 PRO A N 1
ATOM 1812 C CA . PRO A 1 241 ? 10.729 -9.572 -12.188 1.00 89.31 241 PRO A CA 1
ATOM 1813 C C . PRO A 1 241 ? 11.827 -8.684 -11.593 1.00 89.31 241 PRO A C 1
ATOM 1815 O O . PRO A 1 241 ? 11.543 -7.765 -10.828 1.00 89.31 241 PRO A O 1
ATOM 1818 N N . SER A 1 242 ? 13.086 -8.917 -11.980 1.00 89.75 242 SER A N 1
ATOM 1819 C CA . SER A 1 242 ? 14.239 -8.109 -11.575 1.00 89.75 242 SER A CA 1
ATOM 1820 C C . SER A 1 242 ? 14.135 -6.643 -12.004 1.00 89.75 242 SER A C 1
ATOM 1822 O O . SER A 1 242 ? 14.562 -5.773 -11.249 1.00 89.75 242 SER A O 1
ATOM 1824 N N . GLU A 1 243 ? 13.548 -6.348 -13.167 1.00 91.12 243 GLU A N 1
ATOM 1825 C CA . GLU A 1 243 ? 13.334 -4.972 -13.625 1.00 91.12 243 GLU A CA 1
ATOM 1826 C C . GLU A 1 243 ? 12.256 -4.282 -12.782 1.00 91.12 243 GLU A C 1
ATOM 1828 O O . GLU A 1 243 ? 12.463 -3.160 -12.323 1.00 91.12 243 GLU A O 1
ATOM 1833 N N . LEU A 1 244 ? 11.144 -4.965 -12.488 1.00 90.31 244 LEU A N 1
ATOM 1834 C CA . LEU A 1 244 ? 10.085 -4.418 -11.631 1.00 90.31 244 LEU A CA 1
ATOM 1835 C C . LEU A 1 244 ? 10.583 -4.162 -10.201 1.00 90.31 244 LEU A C 1
ATOM 1837 O O . LEU A 1 244 ? 10.320 -3.100 -9.633 1.00 90.31 244 LEU A O 1
ATOM 1841 N N . TRP A 1 245 ? 11.373 -5.087 -9.646 1.00 92.12 245 TRP A N 1
ATOM 1842 C CA . TRP A 1 245 ? 12.060 -4.886 -8.369 1.00 92.12 245 TRP A CA 1
ATOM 1843 C C . TRP A 1 245 ? 13.017 -3.698 -8.414 1.00 92.12 245 TRP A C 1
ATOM 1845 O O . TRP A 1 245 ? 12.994 -2.876 -7.500 1.00 92.12 245 TRP A O 1
ATOM 1855 N N . ALA A 1 246 ? 13.813 -3.561 -9.476 1.00 92.56 246 ALA A N 1
ATOM 1856 C CA . ALA A 1 246 ? 14.744 -2.449 -9.629 1.00 92.56 246 ALA A CA 1
ATOM 1857 C C . ALA A 1 246 ? 14.020 -1.094 -9.711 1.00 92.56 246 ALA A C 1
ATOM 1859 O O . ALA A 1 246 ? 14.431 -0.145 -9.044 1.00 92.56 246 ALA A O 1
ATOM 1860 N N . VAL A 1 247 ? 12.923 -0.997 -10.472 1.00 91.81 247 VAL A N 1
ATOM 1861 C CA . VAL A 1 247 ? 12.121 0.234 -10.606 1.00 91.81 247 VAL A CA 1
ATOM 1862 C C . VAL A 1 247 ? 11.457 0.619 -9.288 1.00 91.81 247 VAL A C 1
ATOM 1864 O O . VAL A 1 247 ? 11.536 1.780 -8.872 1.00 91.81 247 VAL A O 1
ATOM 1867 N N . THR A 1 248 ? 10.835 -0.336 -8.600 1.00 90.25 248 THR A N 1
ATOM 1868 C CA . THR A 1 248 ? 10.187 -0.080 -7.309 1.00 90.25 248 THR A CA 1
ATOM 1869 C C . THR A 1 248 ? 11.221 0.287 -6.249 1.00 90.25 248 THR A C 1
ATOM 1871 O O . THR A 1 248 ? 11.063 1.304 -5.575 1.00 90.25 248 THR A O 1
ATOM 1874 N N . ALA A 1 249 ? 12.329 -0.455 -6.155 1.00 90.75 249 ALA A N 1
ATOM 1875 C CA . ALA A 1 249 ? 13.428 -0.148 -5.242 1.00 90.75 249 ALA A CA 1
ATOM 1876 C C . ALA A 1 249 ? 14.009 1.247 -5.504 1.00 90.75 249 ALA A C 1
ATOM 1878 O O . ALA A 1 249 ? 14.142 2.038 -4.572 1.00 90.75 249 ALA A O 1
ATOM 1879 N N . PHE A 1 250 ? 14.286 1.585 -6.767 1.00 91.56 250 PHE A N 1
ATOM 1880 C CA . PHE A 1 250 ? 14.748 2.915 -7.162 1.00 91.56 250 PHE A CA 1
ATOM 1881 C C . PHE A 1 250 ? 13.765 4.007 -6.727 1.00 91.56 250 PHE A C 1
ATOM 1883 O O . PHE A 1 250 ? 14.165 4.990 -6.106 1.00 91.56 250 PHE A O 1
ATOM 1890 N N . THR A 1 251 ? 12.471 3.814 -6.983 1.00 89.38 251 THR A N 1
ATOM 1891 C CA . THR A 1 251 ? 11.421 4.774 -6.612 1.00 89.38 251 THR A CA 1
ATOM 1892 C C . THR A 1 251 ? 11.343 4.966 -5.096 1.00 89.38 251 THR A C 1
ATOM 1894 O O . THR A 1 251 ? 11.256 6.100 -4.619 1.00 89.38 251 THR A O 1
ATOM 1897 N N . VAL A 1 252 ? 11.426 3.882 -4.316 1.00 87.88 252 VAL A N 1
ATOM 1898 C CA . VAL A 1 252 ? 11.434 3.948 -2.847 1.00 87.88 252 VAL A CA 1
ATOM 1899 C C . VAL A 1 252 ? 12.690 4.657 -2.343 1.00 87.88 252 VAL A C 1
ATOM 1901 O O . VAL A 1 252 ? 12.569 5.547 -1.504 1.00 87.88 252 VAL A O 1
ATOM 1904 N N . VAL A 1 253 ? 13.875 4.346 -2.880 1.00 88.25 253 VAL A N 1
ATOM 1905 C CA . VAL A 1 253 ? 15.133 5.023 -2.519 1.00 88.25 253 VAL A CA 1
ATOM 1906 C C . VAL A 1 253 ? 15.044 6.519 -2.802 1.00 88.25 253 VAL A C 1
ATOM 1908 O O . VAL A 1 253 ? 15.302 7.321 -1.907 1.00 88.25 253 VAL A O 1
ATOM 1911 N N . VAL A 1 254 ? 14.621 6.911 -4.007 1.00 88.06 254 VAL A N 1
ATOM 1912 C CA . VAL A 1 254 ? 14.446 8.324 -4.373 1.00 88.06 254 VAL A CA 1
ATOM 1913 C C . VAL A 1 254 ? 13.434 8.996 -3.445 1.00 88.06 254 VAL A C 1
ATOM 1915 O O . VAL A 1 254 ? 13.685 10.104 -2.980 1.00 88.06 254 VAL A O 1
ATOM 1918 N N . SER A 1 255 ? 12.335 8.321 -3.093 1.00 82.56 255 SER A N 1
ATOM 1919 C CA . SER A 1 255 ? 11.359 8.841 -2.128 1.00 82.56 255 SER A CA 1
ATOM 1920 C C . SER A 1 255 ? 11.991 9.068 -0.764 1.00 82.56 255 SER A C 1
ATOM 1922 O O . SER A 1 255 ? 11.821 10.146 -0.205 1.00 82.56 255 SER A O 1
ATOM 1924 N N . VAL A 1 256 ? 12.714 8.087 -0.224 1.00 81.25 256 VAL A N 1
ATOM 1925 C CA . VAL A 1 256 ? 13.347 8.176 1.098 1.00 81.25 256 VAL A CA 1
ATOM 1926 C C . VAL A 1 256 ? 14.403 9.276 1.120 1.00 81.25 256 VAL A C 1
ATOM 1928 O O . VAL A 1 256 ? 14.415 10.071 2.054 1.00 81.25 256 VAL A O 1
ATOM 1931 N N . VAL A 1 257 ? 15.236 9.382 0.081 1.00 82.94 257 VAL A N 1
ATOM 1932 C CA . VAL A 1 257 ? 16.253 10.436 -0.037 1.00 82.94 257 VAL A CA 1
ATOM 1933 C C . VAL A 1 257 ? 15.598 11.810 -0.143 1.00 82.94 257 VAL A C 1
ATOM 1935 O O . VAL A 1 257 ? 15.956 12.710 0.612 1.00 82.94 257 VAL A O 1
ATOM 1938 N N . LEU A 1 258 ? 14.600 11.976 -1.017 1.00 78.44 258 LEU A N 1
ATOM 1939 C CA . LEU A 1 258 ? 13.877 13.241 -1.146 1.00 78.44 258 LEU A CA 1
ATOM 1940 C C . LEU A 1 258 ? 13.207 13.633 0.171 1.00 78.44 258 LEU A C 1
ATOM 1942 O O . LEU A 1 258 ? 13.324 14.781 0.585 1.00 78.44 258 LEU A O 1
A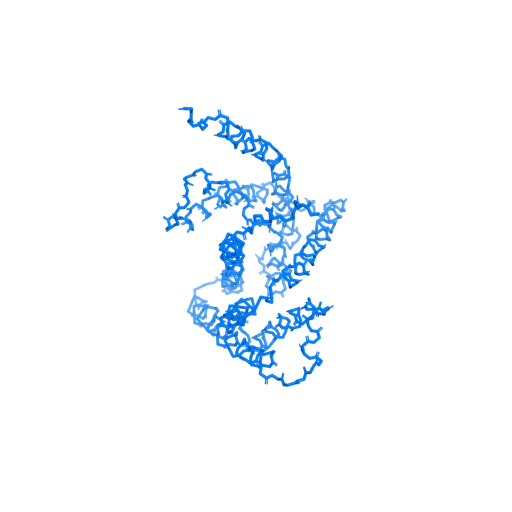TOM 1946 N N . HIS A 1 259 ? 12.558 12.702 0.870 1.00 71.56 259 HIS A N 1
ATOM 1947 C CA . HIS A 1 259 ? 11.926 12.993 2.159 1.00 71.56 259 HIS A CA 1
ATOM 1948 C C . HIS A 1 259 ? 12.961 13.297 3.246 1.00 71.56 259 HIS A C 1
ATOM 1950 O O . HIS A 1 259 ? 12.791 14.267 3.976 1.00 71.56 259 HIS A O 1
ATOM 1956 N N . GLY A 1 260 ? 14.046 12.523 3.330 1.00 68.69 260 GLY A N 1
ATOM 1957 C CA . GLY A 1 260 ? 15.119 12.725 4.305 1.00 68.69 260 GLY A CA 1
ATOM 1958 C C . GLY A 1 260 ? 15.827 14.069 4.133 1.00 68.69 260 GLY A C 1
ATOM 1959 O O . GLY A 1 260 ? 16.065 14.763 5.113 1.00 68.69 260 GLY A O 1
ATOM 1960 N N . VAL A 1 261 ? 16.086 14.480 2.888 1.00 69.69 261 VAL A N 1
ATOM 1961 C CA . VAL A 1 261 ? 16.720 15.770 2.565 1.00 69.69 261 VAL A CA 1
ATOM 1962 C C . VAL A 1 261 ? 15.740 16.945 2.710 1.00 69.69 261 VAL A C 1
ATOM 1964 O O . VAL A 1 261 ? 16.152 18.043 3.080 1.00 69.69 261 VAL A O 1
ATOM 1967 N N . THR A 1 262 ? 14.441 16.743 2.454 1.00 63.09 262 THR A N 1
ATOM 1968 C CA . THR A 1 262 ? 13.430 17.824 2.482 1.00 63.09 262 THR A CA 1
ATOM 1969 C C . THR A 1 262 ? 12.799 18.029 3.865 1.00 63.09 262 THR A C 1
ATOM 1971 O O . THR A 1 262 ? 12.368 19.140 4.170 1.00 63.09 262 THR A O 1
ATOM 1974 N N . ALA A 1 263 ? 12.768 17.016 4.737 1.00 58.12 263 ALA A N 1
ATOM 1975 C CA . ALA A 1 263 ? 12.168 17.123 6.072 1.00 58.12 263 ALA A CA 1
ATOM 1976 C C . ALA A 1 263 ? 12.888 18.152 6.962 1.00 58.12 263 ALA A C 1
ATOM 1978 O O . ALA A 1 263 ? 12.242 19.008 7.566 1.00 58.12 263 ALA A O 1
ATOM 1979 N N . THR A 1 264 ? 14.224 18.133 6.981 1.00 57.56 264 THR A N 1
ATOM 1980 C CA . THR A 1 264 ? 15.052 19.033 7.801 1.00 57.56 264 THR A CA 1
ATOM 1981 C C . THR A 1 264 ? 14.822 20.528 7.501 1.00 57.56 264 THR A C 1
ATOM 1983 O O . THR A 1 264 ? 14.568 21.287 8.438 1.00 57.56 264 THR A O 1
ATOM 1986 N N . PRO A 1 265 ? 14.835 21.004 6.237 1.00 58.91 265 PRO A N 1
ATOM 1987 C CA . PRO A 1 265 ? 14.598 22.418 5.932 1.00 58.91 265 PRO A CA 1
ATOM 1988 C C . PRO A 1 265 ? 13.128 22.850 6.026 1.00 58.91 265 PRO A C 1
ATOM 1990 O O . PRO A 1 265 ? 12.860 24.047 6.148 1.00 58.91 265 PRO A O 1
ATOM 1993 N N . VAL A 1 266 ? 12.163 21.930 5.917 1.00 58.69 266 VAL A N 1
ATOM 1994 C CA . VAL A 1 266 ? 10.733 22.261 6.040 1.00 58.69 266 VAL A CA 1
ATOM 1995 C C . VAL A 1 266 ? 10.342 22.447 7.504 1.00 58.69 266 VAL A C 1
ATOM 1997 O O . VAL A 1 266 ? 9.692 23.444 7.812 1.00 58.69 266 VAL A O 1
ATOM 2000 N N . MET A 1 267 ? 10.801 21.567 8.401 1.00 54.50 267 MET A N 1
ATOM 2001 C CA . MET A 1 267 ? 10.579 21.719 9.845 1.00 54.50 267 MET A CA 1
ATOM 2002 C C . MET A 1 267 ? 11.207 23.018 10.365 1.00 54.50 267 MET A C 1
ATOM 2004 O O . MET A 1 267 ? 10.505 23.834 10.951 1.00 54.50 267 MET A O 1
ATOM 2008 N N . GLY A 1 268 ? 12.456 23.319 9.981 1.00 59.41 268 GLY A N 1
ATOM 2009 C CA . GLY A 1 268 ? 13.112 24.572 10.379 1.00 59.41 268 GLY A CA 1
ATOM 2010 C C . GLY A 1 268 ? 12.413 25.852 9.887 1.00 59.41 268 GLY A C 1
ATOM 2011 O O . GLY A 1 268 ? 12.484 26.888 10.542 1.00 59.41 268 GLY A O 1
ATOM 2012 N N . ARG A 1 269 ? 11.693 25.809 8.755 1.00 60.34 269 ARG A N 1
ATOM 2013 C CA . ARG A 1 269 ? 10.888 26.952 8.274 1.00 60.34 269 ARG A CA 1
ATOM 2014 C C . ARG A 1 269 ? 9.526 27.065 8.957 1.00 60.34 269 ARG A C 1
ATOM 2016 O O . ARG A 1 269 ? 8.977 28.167 8.996 1.00 60.34 269 ARG A O 1
ATOM 2023 N N . LEU A 1 270 ? 8.960 25.953 9.423 1.00 56.69 270 LEU A N 1
ATOM 2024 C CA . LEU A 1 270 ? 7.694 25.941 10.151 1.00 56.69 270 LEU A CA 1
ATOM 2025 C C . LEU A 1 270 ? 7.900 26.433 11.589 1.00 56.69 270 LEU A C 1
ATOM 2027 O O . LEU A 1 270 ? 7.135 27.282 12.044 1.00 56.69 270 LEU A O 1
ATOM 2031 N N . ASP A 1 271 ? 8.985 26.002 12.233 1.00 58.22 271 ASP A N 1
ATOM 2032 C CA . ASP A 1 271 ? 9.379 26.452 13.572 1.00 58.22 271 ASP A CA 1
ATOM 2033 C C . ASP A 1 271 ? 9.699 27.953 13.574 1.00 58.22 271 ASP A C 1
ATOM 2035 O O . ASP A 1 271 ? 9.099 28.709 14.333 1.00 58.22 271 ASP A O 1
ATOM 2039 N N . ALA A 1 272 ? 10.477 28.435 12.596 1.00 59.62 272 ALA A N 1
ATOM 2040 C CA . ALA A 1 272 ? 10.762 29.866 12.446 1.00 59.62 272 ALA A CA 1
ATOM 2041 C C . ALA A 1 272 ? 9.504 30.737 12.229 1.00 59.62 272 ALA A C 1
ATOM 2043 O O . ALA A 1 272 ? 9.498 31.921 12.566 1.00 59.62 272 ALA A O 1
ATOM 2044 N N . ARG A 1 273 ? 8.424 30.182 11.657 1.00 59.19 273 ARG A N 1
ATOM 2045 C CA . ARG A 1 273 ? 7.141 30.892 11.503 1.00 59.19 273 ARG A CA 1
ATOM 2046 C C . ARG A 1 273 ? 6.273 30.844 12.756 1.00 59.19 273 ARG A C 1
ATOM 2048 O O . ARG A 1 273 ? 5.531 31.798 12.976 1.00 59.19 273 ARG A O 1
ATOM 2055 N N . ARG A 1 274 ? 6.354 29.778 13.558 1.00 55.22 274 ARG A N 1
ATOM 2056 C CA . ARG A 1 274 ? 5.711 29.726 14.881 1.00 55.22 274 ARG A CA 1
ATOM 2057 C C . ARG A 1 274 ? 6.379 30.726 15.824 1.00 55.22 274 ARG A C 1
ATOM 2059 O O . ARG A 1 274 ? 5.670 31.522 16.429 1.00 55.22 274 ARG A O 1
ATOM 2066 N N . ASP A 1 275 ? 7.707 30.798 15.826 1.00 56.91 275 ASP A N 1
ATOM 2067 C CA . ASP A 1 275 ? 8.464 31.759 16.641 1.00 56.91 275 ASP A CA 1
ATOM 2068 C C . ASP A 1 275 ? 8.207 33.222 16.224 1.00 56.91 275 ASP A C 1
ATOM 2070 O O . ASP A 1 275 ? 8.058 34.111 17.068 1.00 56.91 275 ASP A O 1
ATOM 2074 N N . ALA A 1 276 ? 8.061 33.483 14.920 1.00 56.97 276 ALA A N 1
ATOM 2075 C CA . ALA A 1 276 ? 7.666 34.798 14.406 1.00 56.97 276 ALA A CA 1
ATOM 2076 C C . ALA A 1 276 ? 6.196 35.169 14.709 1.00 56.97 276 ALA A C 1
ATOM 2078 O O . ALA A 1 276 ? 5.856 36.348 14.751 1.00 56.97 276 ALA A O 1
ATOM 2079 N N . GLY A 1 277 ? 5.313 34.183 14.910 1.00 49.38 277 GLY A N 1
ATOM 2080 C CA . GLY A 1 277 ? 3.915 34.401 15.301 1.00 49.38 277 GLY A CA 1
ATOM 2081 C C . GLY A 1 277 ? 3.735 34.652 16.801 1.00 49.38 277 GLY A C 1
ATOM 2082 O O . GLY A 1 277 ? 2.897 35.460 17.188 1.00 49.38 277 GLY A O 1
ATOM 2083 N N . VAL A 1 278 ? 4.555 34.017 17.646 1.00 52.16 278 VAL A N 1
ATOM 2084 C CA . VAL A 1 278 ? 4.554 34.215 19.109 1.00 52.16 278 VAL A CA 1
ATOM 2085 C C . VAL A 1 278 ? 5.098 35.598 19.494 1.00 52.16 278 VAL A C 1
ATOM 2087 O O . VAL A 1 278 ? 4.666 36.184 20.481 1.00 52.16 278 VAL A O 1
ATOM 2090 N N . THR A 1 279 ? 5.992 36.167 18.684 1.00 51.59 279 THR A N 1
ATOM 2091 C CA . THR A 1 279 ? 6.560 37.510 18.903 1.00 51.59 279 THR A CA 1
ATOM 2092 C C . THR A 1 279 ? 5.659 38.663 18.434 1.00 51.59 279 THR A C 1
ATOM 2094 O O . THR A 1 279 ? 5.967 39.818 18.715 1.00 51.59 279 THR A O 1
ATOM 2097 N N . ALA A 1 280 ? 4.532 38.373 17.769 1.00 50.03 280 ALA A N 1
ATOM 2098 C CA . ALA A 1 280 ? 3.619 39.363 17.187 1.00 50.03 280 ALA A CA 1
ATOM 2099 C C . ALA A 1 280 ? 2.192 39.332 17.790 1.00 50.03 280 ALA A C 1
ATOM 2101 O O . ALA A 1 280 ? 1.224 39.679 17.111 1.00 50.03 280 ALA A O 1
ATOM 2102 N N . GLY A 1 281 ? 2.041 38.902 19.050 1.00 32.00 281 GLY A N 1
ATOM 2103 C CA . GLY A 1 281 ? 0.794 39.043 19.823 1.00 32.00 281 GLY A CA 1
ATOM 2104 C C . GLY A 1 281 ? 0.611 40.473 20.374 1.00 32.00 281 GLY A C 1
ATOM 2105 O O . GLY A 1 281 ? 1.612 41.128 20.660 1.00 32.00 281 GLY A O 1
ATOM 2106 N N . PRO A 1 282 ? -0.631 40.985 20.492 1.00 44.94 282 PRO A N 1
ATOM 2107 C CA . PRO A 1 282 ? -0.917 42.418 20.589 1.00 44.94 282 PRO A CA 1
ATOM 2108 C C . PRO A 1 282 ? -0.549 42.998 21.960 1.00 44.94 282 PRO A C 1
ATOM 2110 O O . PRO A 1 282 ? -0.944 42.453 22.991 1.00 44.94 282 PRO A O 1
ATOM 2113 N N . GLY A 1 283 ? 0.197 44.106 21.947 1.00 39.81 283 GLY A N 1
ATOM 2114 C CA . GLY A 1 283 ? 0.327 45.019 23.087 1.00 39.81 283 GLY A CA 1
ATOM 2115 C C . GLY A 1 283 ? -0.865 45.956 23.217 1.00 39.81 283 GLY A C 1
ATOM 2116 O O . GLY A 1 283 ? -1.596 46.127 22.212 1.00 39.81 283 GLY A O 1
#

InterPro domains:
  IPR006153 Cation/H+ exchanger, transmembrane domain [PF00999] (24-267)

Organism: NCBI:txid633440

Radius of gyration: 22.65 Å; chains: 1; bounding box: 43×62×77 Å

Foldseek 3Di:
DDDPDDPPPPPPVVVVVVVVVVLVLVLVVLVVLLVCQLVLVVLLQCLVVVDPDVPVVSCVPVNPVQLVLLLVLLLVLLVVVLCCLPVDPDVVSVVLVPPVQVVLVVSLCCQQVVSVVVVHRSSSSSSSSVVSSVVSVPPDPNPDVNVVNVVVVVVVVVVVLVVVLVVCVVVPLLVLADPVLQVVLCCCLVPVQLVVQLVVCPVPPDDPVVSSVCSNQPDQLSSVVVSLVVSVVSHDNVDPSSHVSNSSSSSNVVSCVCCVVVVVVVVVVVVVVVVVVVVPDDD

pLDDT: mean 72.31, std 17.14, range [30.33, 94.25]

Sequence (283 aa):
MLASDVNVGEPADAENADDEVRFALTSEAGLNDGLAFPLVYAAIAVAVAGGTGWLGEWALVDVLYRVAAGLICGLLIGRLLGRLFFHSPAEVLRLAERRDGFVALAATLLAYGVTELVHGYGFIAVFVTACTIRRVEHGHGYNNVLHGFVEQLERLFTAWLLLLLGGFVATGGLAALTWRGAAVGLLLLLVIRPLAGWLSQVRGSASRKERLVISFFGIRGIGSLFYLAYALGEADFGVPPSELWAVTAFTVVVSVVLHGVTATPVMGRLDARRDAGVTAGPG